Protein AF-A0A7Z9M2D1-F1 (afdb_monomer)

pLDDT: mean 81.28, std 22.95, range [27.42, 98.69]

Foldseek 3Di:
DPAPEDAPDDPQPPPDDDDDDDDDDDDPPPPDPVVVVQVPDCVNFDDQKDDPFPFKIWQGTNRDTKIWGHQVFFIAIEFQAADPSNVSSCVNCVVVVHHLLRHQEYEQQAQACGRCHCVLVSCVVNVHFYEFAPQSVVVNVVHHDDDPSDRDDGHHDDAQDWDDGRNKIKGWHQDAACGLGGIKIWMWGHHPPDIHIYIGGSDDDHPDPDCVSVVSNVD

Radius of gyration: 18.06 Å; Cα contacts (8 Å, |Δi|>4): 413; chains: 1; bounding box: 44×42×58 Å

Sequence (219 aa):
MRLTIWAVFTLGVCACTAGDSDTGALPEASVTSTNRSARSDPALQRVEPFSIFDNVYYIGIGWVSAYLVDTGDGLIMIDALYDDFVDTAIEDIKGLGFDPEDPEYILVTHGHFDHVGGAGEFQQQFGAQVVMTEADWELTEASLGPSEQALVWDMVATDGDEIVVGNTTVHFYVTPGHTPGVLSLELAVRDGEAEHRAFTFGGVGLNLEGVERTEVYLR

Solvent-accessible surface area (backbone atoms only — not comparable to full-atom values): 12438 Å² total; per-residue (Å²): 135,86,86,61,75,52,77,69,71,79,75,62,81,74,89,73,84,86,78,83,94,72,99,65,86,81,74,82,82,73,86,56,78,71,62,60,54,50,76,72,29,66,83,74,22,66,51,85,61,46,72,81,33,82,35,34,31,42,42,31,41,62,84,46,82,22,34,41,34,60,23,91,56,50,27,38,28,35,30,34,32,28,77,81,46,30,58,51,32,47,51,34,36,44,73,74,71,47,61,71,62,41,35,54,34,35,42,33,25,33,43,46,49,62,32,43,47,21,44,14,43,43,32,72,76,42,64,23,44,49,36,31,22,60,57,16,54,66,42,27,75,77,59,54,69,98,54,96,51,60,66,73,94,71,45,70,52,52,68,75,38,71,51,76,44,65,81,32,50,37,39,34,39,67,52,40,53,57,42,81,23,11,31,23,40,34,34,65,39,34,59,87,95,44,80,43,48,40,48,49,77,32,53,85,63,80,92,67,85,78,65,71,62,60,54,59,67,75,108

Nearest PDB structures (foldseek):
  2gmn-assembly1_A  TM=8.635E-01  e=9.472E-17  Bradyrhizobium diazoefficiens USDA 110
  7luu-assembly1_A  TM=8.606E-01  e=4.675E-16  Sphingobium indicum B90A
  6dq2-assembly1_A  TM=9.081E-01  e=4.820E-15  Cronobacter sakazakii
  8vlc-assembly1_A  TM=9.142E-01  e=1.455E-14  Salmonella enterica subsp. enterica serovar Typhimurium
  5k0w-assembly1_A  TM=7.484E-01  e=2.690E-16  Elizabethkingia meningoseptica

Structure (mmCIF, N/CA/C/O backbone):
data_AF-A0A7Z9M2D1-F1
#
_entry.id   AF-A0A7Z9M2D1-F1
#
loop_
_atom_site.group_PDB
_atom_site.id
_atom_site.type_symbol
_atom_site.label_atom_id
_atom_site.label_alt_id
_atom_site.label_comp_id
_atom_site.label_asym_id
_atom_site.label_entity_id
_atom_site.label_seq_id
_atom_site.pdbx_PDB_ins_code
_atom_site.Cartn_x
_atom_site.Cartn_y
_atom_site.Cartn_z
_atom_site.occupancy
_atom_site.B_iso_or_equiv
_atom_site.auth_seq_id
_atom_site.auth_comp_id
_atom_site.auth_asym_id
_atom_site.auth_atom_id
_atom_site.pdbx_PDB_model_num
ATOM 1 N N . MET A 1 1 ? -24.023 -15.020 6.469 1.00 38.91 1 MET A N 1
ATOM 2 C CA . MET A 1 1 ? -23.203 -13.944 5.878 1.00 38.91 1 MET A CA 1
ATOM 3 C C . MET A 1 1 ? -23.672 -13.696 4.459 1.00 38.91 1 MET A C 1
ATOM 5 O O . MET A 1 1 ? -23.638 -14.618 3.654 1.00 38.91 1 MET A O 1
ATOM 9 N N . ARG A 1 2 ? -24.199 -12.502 4.169 1.00 31.06 2 ARG A N 1
ATOM 10 C CA . ARG A 1 2 ? -24.390 -12.049 2.787 1.00 31.06 2 ARG A CA 1
ATOM 11 C C . ARG A 1 2 ? -23.062 -11.442 2.356 1.00 31.06 2 ARG A C 1
ATOM 13 O O . ARG A 1 2 ? -22.630 -10.466 2.951 1.00 31.06 2 ARG A O 1
ATOM 20 N N . LEU A 1 3 ? -22.409 -12.074 1.390 1.00 31.94 3 LEU A N 1
ATOM 21 C CA . LEU A 1 3 ? -21.210 -11.549 0.761 1.00 31.94 3 LEU A CA 1
ATOM 22 C C . LEU A 1 3 ? -21.636 -10.380 -0.139 1.00 31.94 3 LEU A C 1
ATOM 24 O O . LEU A 1 3 ? -22.115 -10.602 -1.248 1.00 31.94 3 LEU A O 1
ATOM 28 N N . THR A 1 4 ? -21.540 -9.152 0.361 1.00 37.56 4 THR A N 1
ATOM 29 C CA . THR A 1 4 ? -21.610 -7.959 -0.488 1.00 37.56 4 THR A CA 1
ATOM 30 C C . THR A 1 4 ? -20.174 -7.619 -0.862 1.00 37.56 4 THR A C 1
ATOM 32 O O . THR A 1 4 ? -19.454 -7.047 -0.052 1.00 37.56 4 THR A O 1
ATOM 35 N N . ILE A 1 5 ? -19.741 -8.051 -2.049 1.00 37.00 5 ILE A N 1
ATOM 36 C CA . ILE A 1 5 ? -18.458 -7.633 -2.623 1.00 37.00 5 ILE A CA 1
ATOM 37 C C . ILE A 1 5 ? -18.671 -6.221 -3.161 1.00 37.00 5 ILE A C 1
ATOM 39 O O . ILE A 1 5 ? -19.370 -6.040 -4.160 1.00 37.00 5 ILE A O 1
ATOM 43 N N . TRP A 1 6 ? -18.087 -5.227 -2.502 1.00 40.00 6 TRP A N 1
ATOM 44 C CA . TRP A 1 6 ? -17.893 -3.923 -3.117 1.00 40.00 6 TRP A CA 1
ATOM 45 C C . TRP A 1 6 ? -16.609 -4.009 -3.937 1.00 40.00 6 TRP A C 1
ATOM 47 O O . TRP A 1 6 ? -15.510 -3.926 -3.399 1.00 40.00 6 TRP A O 1
ATOM 57 N N . ALA A 1 7 ? -16.746 -4.226 -5.246 1.00 34.53 7 ALA A N 1
ATOM 58 C CA . ALA A 1 7 ? -15.662 -3.934 -6.171 1.00 34.53 7 ALA A CA 1
ATOM 59 C C . ALA A 1 7 ? -15.519 -2.407 -6.206 1.00 34.53 7 ALA A C 1
ATOM 61 O O . ALA A 1 7 ? -16.231 -1.728 -6.949 1.00 34.53 7 ALA A O 1
ATOM 62 N N . VAL A 1 8 ? -14.667 -1.853 -5.345 1.00 39.00 8 VAL A N 1
ATOM 63 C CA . VAL A 1 8 ? -14.253 -0.457 -5.473 1.00 39.00 8 VAL A CA 1
ATOM 64 C C . VAL A 1 8 ? -13.245 -0.441 -6.611 1.00 39.00 8 VAL A C 1
ATOM 66 O O . VAL A 1 8 ? -12.071 -0.752 -6.448 1.00 39.00 8 VAL A O 1
ATOM 69 N N . PHE A 1 9 ? -13.768 -0.201 -7.811 1.00 38.38 9 PHE A N 1
ATOM 70 C CA . PHE A 1 9 ? -12.964 -0.055 -9.009 1.00 38.38 9 PHE A CA 1
ATOM 71 C C . PHE A 1 9 ? -12.007 1.121 -8.838 1.00 38.38 9 PHE A C 1
ATOM 73 O O . PHE A 1 9 ? -12.425 2.238 -8.526 1.00 38.38 9 PHE A O 1
ATOM 80 N N . THR A 1 10 ? -10.739 0.870 -9.147 1.00 36.16 10 THR A N 1
ATOM 81 C CA . THR A 1 10 ? -9.825 1.878 -9.667 1.00 36.16 10 THR A CA 1
ATOM 82 C C . THR A 1 10 ? -10.527 2.600 -10.815 1.00 36.16 10 THR A C 1
ATOM 84 O O . THR A 1 10 ? -10.699 2.060 -11.908 1.00 36.16 10 THR A O 1
ATOM 87 N N . LEU A 1 11 ? -10.933 3.851 -10.595 1.00 30.91 11 LEU A N 1
ATOM 88 C CA . LEU A 1 11 ? -11.185 4.790 -11.687 1.00 30.91 11 LEU A CA 1
ATOM 89 C C . LEU A 1 11 ? -9.832 5.264 -12.232 1.00 30.91 11 LEU A C 1
ATOM 91 O O . LEU A 1 11 ? -9.516 6.446 -12.242 1.00 30.91 11 LEU A O 1
ATOM 95 N N . GLY A 1 12 ? -9.034 4.320 -12.730 1.00 33.28 12 GLY A N 1
ATOM 96 C CA . GLY A 1 12 ? -8.051 4.633 -13.747 1.00 33.28 12 GLY A CA 1
ATOM 97 C C . GLY A 1 12 ? -8.834 4.896 -15.023 1.00 33.28 12 GLY A C 1
ATOM 98 O O . GLY A 1 12 ? -9.308 3.961 -15.669 1.00 33.28 12 GLY A O 1
ATOM 99 N N . VAL A 1 13 ? -9.023 6.166 -15.385 1.00 31.16 13 VAL A N 1
ATOM 100 C CA . VAL A 1 13 ? -9.525 6.511 -16.716 1.00 31.16 13 VAL A CA 1
ATOM 101 C C . VAL A 1 13 ? -8.463 6.072 -17.723 1.00 31.16 13 VAL A C 1
ATOM 103 O O . VAL A 1 13 ? -7.564 6.826 -18.084 1.00 31.16 13 VAL A O 1
ATOM 106 N N . CYS A 1 14 ? -8.566 4.837 -18.204 1.00 34.44 14 CYS A N 1
ATOM 107 C CA . CYS A 1 14 ? -8.006 4.487 -19.493 1.00 34.44 14 CYS A CA 1
ATOM 108 C C . CYS A 1 14 ? -8.931 5.138 -20.524 1.00 34.44 14 CYS A C 1
ATOM 110 O O . CYS A 1 14 ? -10.050 4.677 -20.759 1.00 34.44 14 CYS A O 1
ATOM 112 N N . ALA A 1 15 ? -8.519 6.285 -21.062 1.00 27.53 15 ALA A N 1
ATOM 113 C CA . ALA A 1 15 ? -9.262 6.983 -22.099 1.00 27.53 15 ALA A CA 1
ATOM 114 C C . ALA A 1 15 ? -9.231 6.166 -23.402 1.00 27.53 15 ALA A C 1
ATOM 116 O O . ALA A 1 15 ? -8.440 6.431 -24.300 1.00 27.53 15 ALA A O 1
ATOM 117 N N . CYS A 1 16 ? -10.114 5.177 -23.511 1.00 28.14 16 CYS A N 1
ATOM 118 C CA . CYS A 1 16 ? -10.464 4.530 -24.767 1.00 28.14 16 CYS A CA 1
ATOM 119 C C . CYS A 1 16 ? -11.847 5.040 -25.171 1.00 28.14 16 CYS A C 1
ATOM 121 O O . CYS A 1 16 ? -12.875 4.520 -24.739 1.00 28.14 16 CYS A O 1
ATOM 123 N N . THR A 1 17 ? -11.893 6.096 -25.981 1.00 30.81 17 THR A N 1
ATOM 124 C CA . THR A 1 17 ? -13.140 6.520 -26.620 1.00 30.81 17 THR A CA 1
ATOM 125 C C . THR A 1 17 ? -13.529 5.485 -27.671 1.00 30.81 17 THR A C 1
ATOM 127 O O . THR A 1 17 ? -12.832 5.326 -28.671 1.00 30.81 17 THR A O 1
ATOM 130 N N . ALA A 1 18 ? -14.640 4.784 -27.452 1.00 35.22 18 ALA A N 1
ATOM 131 C CA . ALA A 1 18 ? -15.278 3.956 -28.465 1.00 35.22 18 ALA A CA 1
ATOM 132 C C . ALA A 1 18 ? -16.010 4.848 -29.484 1.00 35.22 18 ALA A C 1
ATOM 134 O O . ALA A 1 18 ? -16.857 5.659 -29.105 1.00 35.22 18 ALA A O 1
ATOM 135 N N . GLY A 1 19 ? -15.691 4.687 -30.769 1.00 27.94 19 GLY A N 1
ATOM 136 C CA . GLY A 1 19 ? -16.337 5.395 -31.870 1.00 27.94 19 GLY A CA 1
ATOM 137 C C . GLY A 1 19 ? -16.056 4.739 -33.220 1.00 27.94 19 GLY A C 1
ATOM 138 O O . GLY A 1 19 ? -15.032 5.015 -33.827 1.00 27.94 19 GLY A O 1
ATOM 139 N N . ASP A 1 20 ? -17.010 3.903 -33.628 1.00 29.12 20 ASP A N 1
ATOM 140 C CA . ASP A 1 20 ? -17.335 3.374 -34.959 1.00 29.12 20 ASP A CA 1
ATOM 141 C C . ASP A 1 20 ? -16.316 2.602 -35.818 1.00 29.12 20 ASP A C 1
ATOM 143 O O . ASP A 1 20 ? -15.135 2.899 -35.957 1.00 29.12 20 ASP A O 1
ATOM 147 N N . SER A 1 21 ? -16.878 1.562 -36.434 1.00 40.06 21 SER A N 1
ATOM 148 C CA . SER A 1 21 ? -16.272 0.578 -37.318 1.00 40.06 21 SER A CA 1
ATOM 149 C C . SER A 1 21 ? -15.697 1.185 -38.599 1.00 40.06 21 SER A C 1
ATOM 151 O O . SER A 1 21 ? -16.461 1.638 -39.450 1.00 40.06 21 SER A O 1
ATOM 153 N N . ASP A 1 22 ? -14.387 1.056 -38.807 1.00 33.00 22 ASP A N 1
ATOM 154 C CA . ASP A 1 22 ? -13.833 0.982 -40.158 1.00 33.00 22 ASP A CA 1
ATOM 155 C C . ASP A 1 22 ? -12.555 0.131 -40.184 1.00 33.00 22 ASP A C 1
ATOM 157 O O . ASP A 1 22 ? -11.672 0.239 -39.332 1.00 33.00 22 ASP A O 1
ATOM 161 N N . THR A 1 23 ? -12.488 -0.780 -41.147 1.00 43.59 23 THR A N 1
ATOM 162 C CA . THR A 1 23 ? -11.388 -1.727 -41.337 1.00 43.59 23 THR A CA 1
ATOM 163 C C . THR A 1 23 ? -10.194 -1.012 -41.963 1.00 43.59 23 THR A C 1
ATOM 165 O O . THR A 1 23 ? -10.053 -0.974 -43.184 1.00 43.59 23 THR A O 1
ATOM 168 N N . GLY A 1 24 ? -9.315 -0.459 -41.132 1.00 30.88 24 GLY A N 1
ATOM 169 C CA . GLY A 1 24 ? -8.037 0.117 -41.542 1.00 30.88 24 GLY A CA 1
ATOM 170 C C . GLY A 1 24 ? -6.984 -0.144 -40.473 1.00 30.88 24 GLY A C 1
ATOM 171 O O . GLY A 1 24 ? -7.269 0.002 -39.290 1.00 30.88 24 GLY A O 1
ATOM 172 N N . ALA A 1 25 ? -5.795 -0.589 -40.886 1.00 33.94 25 ALA A N 1
ATOM 173 C CA . ALA A 1 25 ? -4.670 -0.901 -40.006 1.00 33.94 25 ALA A CA 1
ATOM 174 C C . ALA A 1 25 ? -4.475 0.161 -38.907 1.00 33.94 25 ALA A C 1
ATOM 176 O O . ALA A 1 25 ? -4.418 1.357 -39.200 1.00 33.94 25 ALA A O 1
ATOM 177 N N . LEU A 1 26 ? -4.385 -0.298 -37.654 1.00 27.42 26 LEU A N 1
ATOM 178 C CA . LEU A 1 26 ? -4.192 0.554 -36.482 1.00 27.42 26 LEU A CA 1
ATOM 179 C C . LEU A 1 26 ? -2.874 1.337 -36.633 1.00 27.42 26 LEU A C 1
ATOM 181 O O . LEU A 1 26 ? -1.840 0.712 -36.881 1.00 27.42 26 LEU A O 1
ATOM 185 N N . PRO A 1 27 ? -2.869 2.675 -36.498 1.00 31.91 27 PRO A N 1
ATOM 186 C CA . PRO A 1 27 ? -1.622 3.414 -36.420 1.00 31.91 27 PRO A CA 1
ATOM 187 C C . PRO A 1 27 ? -0.975 3.120 -35.065 1.00 31.91 27 PRO A C 1
ATOM 189 O O . PRO A 1 27 ? -1.651 3.113 -34.036 1.00 31.91 27 PRO A O 1
ATOM 192 N N . GLU A 1 28 ? 0.334 2.875 -35.067 1.00 35.44 28 GLU A N 1
ATOM 193 C CA . GLU A 1 28 ? 1.110 2.731 -33.839 1.00 35.44 28 GLU A CA 1
ATOM 194 C C . GLU A 1 28 ? 0.914 3.971 -32.961 1.00 35.44 28 GLU A C 1
ATOM 196 O O . GLU A 1 28 ? 1.193 5.105 -33.370 1.00 35.44 28 GLU A O 1
ATOM 201 N N . ALA A 1 29 ? 0.380 3.764 -31.757 1.00 39.62 29 ALA A N 1
ATOM 202 C CA . ALA A 1 29 ? 0.182 4.827 -30.791 1.00 39.62 29 ALA A CA 1
ATOM 203 C C . ALA A 1 29 ? 1.552 5.300 -30.289 1.00 39.62 29 ALA A C 1
ATOM 205 O O . ALA A 1 29 ? 2.119 4.757 -29.344 1.00 39.62 29 ALA A O 1
ATOM 206 N N . SER A 1 30 ? 2.100 6.325 -30.941 1.00 33.84 30 SER A N 1
ATOM 207 C CA . SER A 1 30 ? 3.2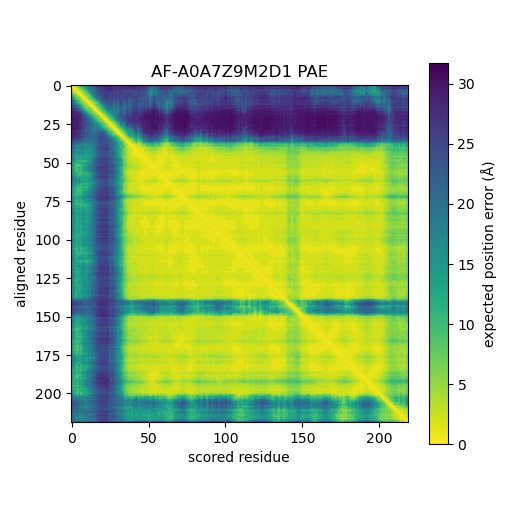67 7.036 -30.428 1.00 33.84 30 SER A CA 1
ATOM 208 C C . SER A 1 30 ? 2.912 7.694 -29.094 1.00 33.84 30 SER A C 1
ATOM 210 O O . SER A 1 30 ? 2.043 8.563 -29.010 1.00 33.84 30 SER A O 1
ATOM 212 N N . VAL A 1 31 ? 3.583 7.260 -28.030 1.00 37.16 31 VAL A N 1
ATOM 213 C CA . VAL A 1 31 ? 3.542 7.900 -26.714 1.00 37.16 31 VAL A CA 1
ATOM 214 C C . VAL A 1 31 ? 4.161 9.294 -26.860 1.00 37.16 31 VAL A C 1
ATOM 216 O O . VAL A 1 31 ? 5.381 9.447 -26.897 1.00 37.16 31 VAL A O 1
ATOM 219 N N . THR A 1 32 ? 3.335 10.328 -27.006 1.00 34.59 32 THR A N 1
ATOM 220 C CA . THR A 1 32 ? 3.797 11.719 -27.091 1.00 34.59 32 THR A CA 1
ATOM 221 C C . THR A 1 32 ? 4.177 12.258 -25.706 1.00 34.59 32 THR A C 1
ATOM 223 O O . THR A 1 32 ? 3.603 11.888 -24.679 1.00 34.59 32 THR A O 1
ATOM 226 N N . SER A 1 33 ? 5.158 13.168 -25.664 1.00 40.22 33 SER A N 1
ATOM 227 C CA . SER A 1 33 ? 5.748 13.756 -24.446 1.00 40.22 33 SER A CA 1
ATOM 228 C C . SER A 1 33 ? 4.758 14.476 -23.517 1.00 40.22 33 SER A C 1
ATOM 230 O O . SER A 1 33 ? 5.097 14.775 -22.376 1.00 40.22 33 SER A O 1
ATOM 232 N N . THR A 1 34 ? 3.539 14.745 -23.982 1.00 43.03 34 THR A N 1
ATOM 233 C CA . THR A 1 34 ? 2.473 15.440 -23.249 1.00 43.03 34 THR A CA 1
ATOM 234 C C . THR A 1 34 ? 1.786 14.579 -22.186 1.00 43.03 34 THR A C 1
ATOM 236 O O . THR A 1 34 ? 1.221 15.125 -21.247 1.00 43.03 34 THR A O 1
ATOM 239 N N . ASN A 1 35 ? 1.823 13.244 -22.297 1.00 51.66 35 ASN A N 1
ATOM 240 C CA . ASN A 1 35 ? 1.168 12.362 -21.317 1.00 51.66 35 ASN A CA 1
ATOM 241 C C . ASN A 1 35 ? 2.042 12.131 -20.067 1.00 51.66 35 ASN A C 1
ATOM 243 O O . ASN A 1 35 ? 1.543 12.039 -18.950 1.00 51.66 35 ASN A O 1
ATOM 247 N N . ARG A 1 36 ? 3.372 12.107 -20.242 1.00 52.16 36 ARG A N 1
ATOM 248 C CA . ARG A 1 36 ? 4.326 11.991 -19.127 1.00 52.16 36 ARG A CA 1
ATOM 249 C C . ARG A 1 36 ? 4.335 13.254 -18.259 1.00 52.16 36 ARG A C 1
ATOM 251 O O . ARG A 1 36 ? 4.399 13.137 -17.044 1.00 52.16 36 ARG A O 1
ATOM 258 N N . SER A 1 37 ? 4.197 14.441 -18.861 1.00 61.56 37 SER A N 1
ATOM 259 C CA . SER A 1 37 ? 4.173 15.699 -18.101 1.00 61.56 37 SER A CA 1
ATOM 260 C C . SER A 1 37 ? 2.960 15.824 -17.181 1.00 61.56 37 SER A C 1
ATOM 262 O O . SER A 1 37 ? 3.087 16.418 -16.126 1.00 61.56 37 SER A O 1
ATOM 264 N N . ALA A 1 38 ? 1.803 15.258 -17.546 1.00 70.81 38 ALA A N 1
ATOM 265 C CA . ALA A 1 38 ? 0.615 15.308 -16.694 1.00 70.81 38 ALA A CA 1
ATOM 266 C C . ALA A 1 38 ? 0.705 14.358 -15.486 1.00 70.81 38 ALA A C 1
ATOM 268 O O . ALA A 1 38 ? 0.217 14.703 -14.416 1.00 70.81 38 ALA A O 1
ATOM 269 N N . ARG A 1 39 ? 1.328 13.178 -15.643 1.00 76.56 39 ARG A N 1
ATOM 270 C CA . ARG A 1 39 ? 1.510 12.191 -14.555 1.00 76.56 39 ARG A CA 1
ATOM 271 C C . ARG A 1 39 ? 2.554 12.607 -13.523 1.00 76.56 39 ARG A C 1
ATOM 273 O O . ARG A 1 39 ? 2.482 12.175 -12.385 1.00 76.56 39 ARG A O 1
ATOM 280 N N . SER A 1 40 ? 3.515 13.432 -13.923 1.00 79.00 40 SER A N 1
ATOM 281 C CA . SER A 1 40 ? 4.569 13.938 -13.037 1.00 79.00 40 SER A CA 1
ATOM 282 C C . SER A 1 40 ? 4.296 15.353 -12.518 1.00 79.00 40 SER A C 1
ATOM 284 O O . SER A 1 40 ? 5.181 15.928 -11.902 1.00 79.00 40 SER A O 1
ATOM 286 N N . ASP A 1 41 ? 3.128 15.943 -12.794 1.00 86.69 41 ASP A N 1
ATOM 287 C CA . ASP A 1 41 ? 2.751 17.272 -12.292 1.00 86.69 41 ASP A CA 1
ATOM 288 C C . ASP A 1 41 ? 1.933 17.122 -10.997 1.00 86.69 41 ASP A C 1
ATOM 290 O O . ASP A 1 41 ? 0.781 16.674 -11.065 1.00 86.69 41 ASP A O 1
ATOM 294 N N . PRO A 1 42 ? 2.477 17.510 -9.826 1.00 86.56 42 PRO A N 1
ATOM 295 C CA . PRO A 1 42 ? 1.782 17.326 -8.560 1.00 86.56 42 PRO A CA 1
ATOM 296 C C . PRO A 1 42 ? 0.440 18.045 -8.474 1.00 86.56 42 PRO A C 1
ATOM 298 O O . PRO A 1 42 ? -0.512 17.514 -7.908 1.00 86.56 42 PRO A O 1
ATOM 301 N N . ALA A 1 43 ? 0.316 19.221 -9.094 1.00 88.31 43 ALA A N 1
ATOM 302 C CA . ALA A 1 43 ? -0.927 19.981 -9.064 1.00 88.31 43 ALA A CA 1
ATOM 303 C C . ALA A 1 43 ? -2.031 19.305 -9.888 1.00 88.31 43 ALA A C 1
ATOM 305 O O . ALA A 1 43 ? -3.203 19.384 -9.524 1.00 88.31 43 ALA A O 1
ATOM 306 N N . LEU A 1 44 ? -1.672 18.634 -10.988 1.00 90.38 44 LEU A N 1
ATOM 307 C CA . LEU A 1 44 ? -2.627 17.871 -11.800 1.00 90.38 44 LEU A CA 1
ATOM 308 C C . LEU A 1 44 ? -2.979 16.514 -11.188 1.00 90.38 44 LEU A C 1
ATOM 310 O O . LEU A 1 44 ? -4.044 15.975 -11.486 1.00 90.38 44 LEU A O 1
ATOM 314 N N . GLN A 1 45 ? -2.085 15.960 -10.373 1.00 93.38 45 GLN A N 1
ATOM 315 C CA . GLN A 1 45 ? -2.259 14.662 -9.733 1.00 93.38 45 GLN A CA 1
ATOM 316 C C . GLN A 1 45 ? -2.878 14.745 -8.331 1.00 93.38 45 GLN A C 1
ATOM 318 O O . GLN A 1 45 ? -3.342 13.723 -7.834 1.00 93.38 45 GLN A O 1
ATOM 323 N N . ARG A 1 46 ? -2.934 15.923 -7.699 1.00 94.19 46 ARG A N 1
ATOM 324 C CA . ARG A 1 46 ? -3.497 16.090 -6.353 1.00 94.19 46 ARG A CA 1
ATOM 325 C C . ARG A 1 46 ? -4.953 15.622 -6.281 1.00 94.19 46 ARG A C 1
ATOM 327 O O . ARG A 1 46 ? -5.818 16.090 -7.022 1.00 94.19 46 ARG A O 1
ATOM 334 N N . VAL A 1 47 ? -5.220 14.754 -5.313 1.00 95.56 47 VAL A N 1
ATOM 335 C CA . VAL A 1 47 ? -6.554 14.367 -4.851 1.00 95.56 47 VAL A CA 1
ATOM 336 C C . VAL A 1 47 ? -6.567 14.624 -3.348 1.00 95.56 47 VAL A C 1
ATOM 338 O O . VAL A 1 47 ? -5.632 14.229 -2.667 1.00 95.56 47 VAL A O 1
ATOM 341 N N . GLU A 1 48 ? -7.577 15.327 -2.829 1.00 96.38 48 GLU A N 1
ATOM 342 C CA . GLU A 1 48 ? -7.692 15.500 -1.374 1.00 96.38 48 GLU A CA 1
ATOM 343 C C . GLU A 1 48 ? -8.047 14.162 -0.716 1.00 96.38 48 GLU A C 1
ATOM 345 O O . GLU A 1 48 ? -8.908 13.457 -1.254 1.00 96.38 48 GLU A O 1
ATOM 350 N N . PRO A 1 49 ? -7.441 13.811 0.432 1.00 97.75 49 PRO A N 1
ATOM 351 C CA . PRO A 1 49 ? -7.673 12.523 1.060 1.00 97.75 49 PRO A CA 1
ATOM 352 C C . PRO A 1 49 ? -9.110 12.415 1.569 1.00 97.75 49 PRO A C 1
ATOM 354 O O . PRO A 1 49 ? -9.718 13.388 2.026 1.00 97.75 49 PRO A O 1
ATOM 357 N N . PHE A 1 50 ? -9.675 11.212 1.492 1.00 97.00 50 PHE A N 1
ATOM 358 C CA . PHE A 1 50 ? -11.052 10.959 1.911 1.00 97.00 50 PHE A CA 1
ATOM 359 C C . PHE A 1 50 ? -11.245 9.534 2.422 1.00 97.00 50 PHE A C 1
ATOM 361 O O . PHE A 1 50 ? -10.573 8.598 1.991 1.00 97.00 50 PHE A O 1
ATOM 368 N N . SER A 1 51 ? -12.208 9.359 3.325 1.00 96.94 51 SER A N 1
ATOM 369 C CA . SER A 1 51 ? -12.632 8.043 3.802 1.00 96.94 51 SER A CA 1
ATOM 370 C C . SER A 1 51 ? -13.469 7.329 2.742 1.00 96.94 51 SER A C 1
ATOM 372 O O . SER A 1 51 ? -14.462 7.871 2.253 1.00 96.94 51 SER A O 1
ATOM 374 N N . ILE A 1 52 ? -13.078 6.103 2.402 1.00 95.81 52 ILE A N 1
ATOM 375 C CA . ILE A 1 52 ? -13.864 5.173 1.576 1.00 95.81 52 ILE A CA 1
ATOM 376 C C . ILE A 1 52 ? -14.783 4.348 2.483 1.00 95.81 52 ILE A C 1
ATOM 378 O O . ILE A 1 52 ? -15.956 4.149 2.176 1.00 95.81 52 ILE A O 1
ATOM 382 N N . PHE A 1 53 ? -14.223 3.906 3.606 1.00 97.31 53 PHE A N 1
ATOM 383 C CA . PHE A 1 53 ? -14.881 3.228 4.716 1.00 97.31 53 PHE A CA 1
ATOM 384 C C . PHE A 1 53 ? -14.425 3.894 6.017 1.00 97.31 53 PHE A C 1
ATOM 386 O O . PHE A 1 53 ? -13.461 4.662 6.009 1.00 97.31 53 PHE A O 1
ATOM 393 N N . ASP A 1 54 ? -15.056 3.563 7.141 1.00 96.94 54 ASP A N 1
ATOM 394 C CA . ASP A 1 54 ? -14.697 4.126 8.451 1.00 96.94 54 ASP A CA 1
ATOM 395 C C . ASP A 1 54 ? -13.240 3.844 8.841 1.00 96.94 54 ASP A C 1
ATOM 397 O O . ASP A 1 54 ? -12.684 4.546 9.676 1.00 96.94 54 ASP A O 1
ATOM 401 N N . ASN A 1 55 ? -12.630 2.813 8.250 1.00 97.62 55 ASN A N 1
ATOM 402 C CA . ASN A 1 55 ? -11.265 2.381 8.522 1.00 97.62 55 ASN A CA 1
ATOM 403 C C . ASN A 1 55 ? -10.353 2.346 7.286 1.00 97.62 55 ASN A C 1
ATOM 405 O O . ASN A 1 55 ? -9.255 1.808 7.378 1.00 97.62 55 ASN A O 1
ATOM 409 N N . VAL A 1 56 ? -10.793 2.858 6.130 1.00 98.31 56 VAL A N 1
ATOM 410 C CA . VAL A 1 56 ? -9.982 2.880 4.900 1.00 98.31 56 VAL A CA 1
ATOM 411 C C . VAL A 1 56 ? -10.054 4.253 4.259 1.00 98.31 56 VAL A C 1
ATOM 413 O O . VAL A 1 56 ? -11.139 4.744 3.938 1.00 98.31 56 VAL A O 1
ATOM 416 N N . TYR A 1 57 ? -8.890 4.835 4.008 1.00 98.56 57 TYR A N 1
ATOM 417 C CA . TYR A 1 57 ? -8.734 6.183 3.487 1.00 98.56 57 TYR A CA 1
ATOM 418 C C . TYR A 1 57 ? -7.953 6.154 2.180 1.00 98.56 57 TYR A C 1
ATOM 420 O O . TYR A 1 57 ? -6.982 5.414 2.038 1.00 98.56 57 TYR A O 1
ATOM 428 N N . TYR A 1 58 ? -8.380 6.970 1.224 1.00 98.44 58 TYR A N 1
ATOM 429 C CA . TYR A 1 58 ? -7.611 7.243 0.023 1.00 98.44 58 TYR A CA 1
ATOM 430 C C . TYR A 1 58 ? -6.547 8.295 0.331 1.00 98.44 58 TYR A C 1
ATOM 432 O O . TYR A 1 58 ? -6.892 9.386 0.784 1.00 98.44 58 TYR A O 1
ATOM 440 N N . ILE A 1 59 ? -5.287 7.966 0.054 1.00 98.38 59 ILE A N 1
ATOM 441 C CA . ILE A 1 59 ? -4.120 8.863 0.165 1.00 98.38 59 ILE A CA 1
ATOM 442 C C . ILE A 1 59 ? -3.288 8.855 -1.129 1.00 98.38 59 ILE A C 1
ATOM 444 O O . ILE A 1 59 ? -2.104 9.177 -1.142 1.00 98.38 59 ILE A O 1
ATOM 448 N N . GLY A 1 60 ? -3.897 8.382 -2.219 1.00 96.81 60 GLY A N 1
ATOM 449 C CA . GLY A 1 60 ? -3.276 8.314 -3.531 1.00 96.81 60 GLY A CA 1
ATOM 450 C C . GLY A 1 60 ? -3.414 9.609 -4.321 1.00 96.81 60 GLY A C 1
ATOM 451 O O . GLY A 1 60 ? -3.928 10.628 -3.865 1.00 96.81 60 GLY A O 1
ATOM 452 N N . ILE A 1 61 ? -3.025 9.523 -5.584 1.00 96.06 61 ILE A N 1
ATOM 453 C CA . ILE A 1 61 ? -3.058 10.621 -6.547 1.00 96.06 61 ILE A CA 1
ATOM 454 C C . ILE A 1 61 ? -3.968 10.279 -7.729 1.00 96.06 61 ILE A C 1
ATOM 456 O O . ILE A 1 61 ? -4.571 9.211 -7.783 1.00 96.06 61 ILE A O 1
ATOM 460 N N . GLY A 1 62 ? -4.108 11.186 -8.691 1.00 92.38 62 GLY A N 1
ATOM 461 C CA . GLY A 1 62 ? -5.052 11.041 -9.799 1.00 92.38 62 GLY A CA 1
ATOM 462 C C . GLY A 1 62 ? -4.835 9.793 -10.662 1.00 92.38 62 GLY A C 1
ATOM 463 O O . GLY A 1 62 ? -5.801 9.269 -11.215 1.00 92.38 62 GLY A O 1
ATOM 464 N N . TRP A 1 63 ? -3.594 9.311 -10.789 1.00 88.81 63 TRP A N 1
ATOM 465 C CA . TRP A 1 63 ? -3.269 8.155 -11.632 1.00 88.81 63 TRP A CA 1
ATOM 466 C C . TRP A 1 63 ? -2.809 6.900 -10.879 1.00 88.81 63 TRP A C 1
ATOM 468 O O . TRP A 1 63 ? -2.910 5.817 -11.452 1.00 88.81 63 TRP A O 1
ATOM 478 N N . VAL A 1 64 ? -2.363 7.031 -9.625 1.00 92.75 64 VAL A N 1
ATOM 479 C CA . VAL A 1 64 ? -1.930 5.916 -8.764 1.00 92.75 64 VAL A CA 1
ATOM 480 C C . VAL A 1 64 ? -2.740 5.955 -7.488 1.00 92.75 64 VAL A C 1
ATOM 482 O O . VAL A 1 64 ? -2.785 6.974 -6.798 1.00 92.75 64 VAL A O 1
ATOM 485 N N . SER A 1 65 ? -3.373 4.837 -7.168 1.00 95.31 65 SER A N 1
ATOM 486 C CA . SER A 1 65 ? -4.084 4.681 -5.909 1.00 95.31 65 SER A CA 1
ATOM 487 C C . SER A 1 65 ? -3.131 4.215 -4.818 1.00 95.31 65 SER A C 1
ATOM 489 O O . SER A 1 65 ? -2.356 3.294 -5.034 1.00 95.31 65 SER A O 1
ATOM 491 N N . ALA A 1 66 ? -3.236 4.842 -3.652 1.00 97.81 66 ALA A N 1
ATOM 492 C CA . ALA A 1 66 ? -2.624 4.399 -2.412 1.00 97.81 66 ALA A CA 1
ATOM 493 C C . ALA A 1 66 ? -3.662 4.547 -1.297 1.00 97.81 66 ALA A C 1
ATOM 495 O O . ALA A 1 66 ? -4.532 5.431 -1.355 1.00 97.81 66 ALA A O 1
ATOM 496 N N . TYR A 1 67 ? -3.597 3.669 -0.305 1.00 98.62 67 TYR A N 1
ATOM 497 C CA . TYR A 1 67 ? -4.598 3.605 0.754 1.00 98.62 67 TYR A CA 1
ATOM 498 C C . TYR A 1 67 ? -3.951 3.510 2.128 1.00 98.62 67 TYR A C 1
ATOM 500 O O . TYR A 1 67 ? -2.912 2.879 2.293 1.00 98.62 67 TYR A O 1
ATOM 508 N N . LEU A 1 68 ? -4.623 4.087 3.117 1.00 98.69 68 LE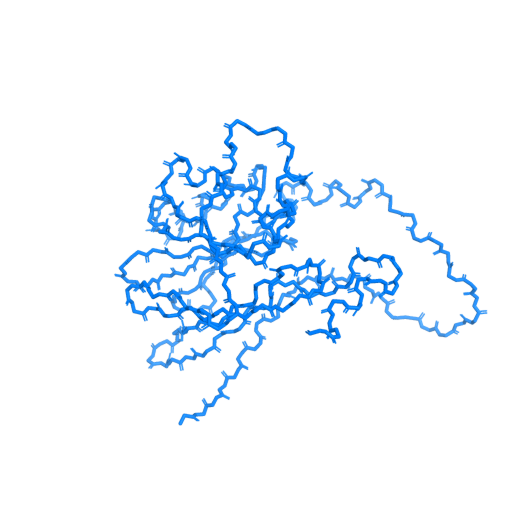U A N 1
ATOM 509 C CA . LEU A 1 68 ? -4.306 3.933 4.529 1.00 98.69 68 LEU A CA 1
ATOM 510 C C . LEU A 1 68 ? -5.433 3.154 5.203 1.00 98.69 68 LEU A C 1
ATOM 512 O O . LEU A 1 68 ? -6.609 3.460 4.994 1.00 98.69 68 LEU A O 1
ATOM 516 N N . VAL A 1 69 ? -5.084 2.161 6.011 1.00 98.56 69 VAL A N 1
ATOM 517 C CA . VAL A 1 69 ? -6.032 1.310 6.729 1.00 98.56 69 VAL A CA 1
ATOM 518 C C . VAL A 1 69 ? -5.804 1.465 8.227 1.00 98.56 69 VAL A C 1
ATOM 520 O O . VAL A 1 69 ? -4.736 1.125 8.732 1.00 98.56 69 VAL A O 1
ATOM 523 N N . ASP A 1 70 ? -6.826 1.948 8.930 1.00 98.25 70 ASP A N 1
ATOM 524 C CA . ASP A 1 70 ? -6.835 2.044 10.390 1.00 98.25 70 ASP A CA 1
ATOM 525 C C . ASP A 1 70 ? -7.271 0.711 11.007 1.00 98.25 70 ASP A C 1
ATOM 527 O O . ASP A 1 70 ? -8.378 0.205 10.781 1.00 98.25 70 ASP A O 1
ATO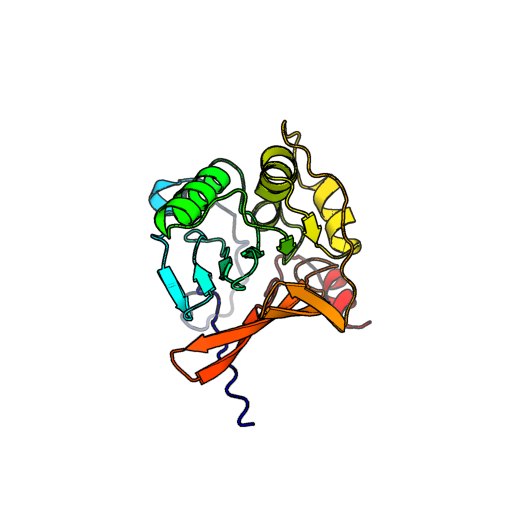M 531 N N . THR A 1 71 ? -6.389 0.125 11.805 1.00 97.06 71 THR A N 1
ATOM 532 C CA . THR A 1 71 ? -6.613 -1.178 12.436 1.00 97.06 71 THR A CA 1
ATOM 533 C C . THR A 1 71 ? -6.966 -1.070 13.922 1.00 97.0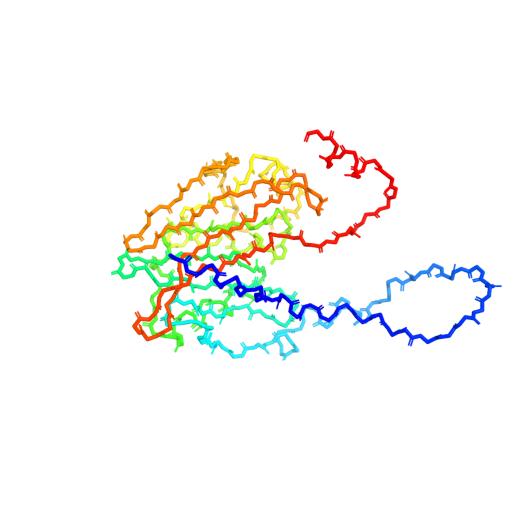6 71 THR A C 1
ATOM 535 O O . THR A 1 71 ? -7.230 -2.078 14.584 1.00 97.06 71 THR A O 1
ATOM 538 N N . GLY A 1 72 ? -7.005 0.153 14.460 1.00 95.56 72 GLY A N 1
ATOM 539 C CA . GLY A 1 72 ? -7.184 0.451 15.879 1.00 95.56 72 GLY A CA 1
ATOM 540 C C . GLY A 1 72 ? -5.972 0.140 16.768 1.00 95.56 72 GLY A C 1
ATOM 541 O O . GLY A 1 72 ? -6.009 0.498 17.944 1.00 95.56 72 GLY A O 1
ATOM 542 N N . ASP A 1 73 ? -4.935 -0.513 16.238 1.00 94.62 73 ASP A N 1
ATOM 543 C CA . ASP A 1 73 ? -3.679 -0.850 16.925 1.00 94.62 73 ASP A CA 1
ATOM 544 C C . ASP A 1 73 ? -2.520 -0.791 15.916 1.00 94.62 73 ASP A C 1
ATOM 546 O O . ASP A 1 73 ? -1.874 -1.797 15.658 1.00 94.62 73 ASP A O 1
ATOM 550 N N . GLY A 1 74 ? -2.363 0.366 15.261 1.00 94.69 74 GLY A N 1
ATOM 551 C CA . GLY A 1 74 ? -1.413 0.585 14.163 1.00 94.69 74 GLY A CA 1
ATOM 552 C C . GLY A 1 74 ? -2.091 0.793 12.806 1.00 94.69 74 GLY A C 1
ATOM 553 O O . GLY A 1 74 ? -3.313 0.632 12.662 1.00 94.69 74 GLY A O 1
ATOM 554 N N . LEU A 1 75 ? -1.302 1.165 11.798 1.00 98.38 75 LEU A N 1
ATOM 555 C CA . LEU A 1 75 ? -1.779 1.405 10.435 1.00 98.38 75 LEU A CA 1
ATOM 556 C C . LEU A 1 75 ? -1.173 0.410 9.445 1.00 98.38 75 LEU A C 1
ATOM 558 O O . LEU A 1 75 ? -0.063 -0.090 9.617 1.00 98.38 75 LEU A O 1
ATOM 562 N N . ILE A 1 76 ? -1.903 0.165 8.361 1.00 98.62 76 ILE A N 1
ATOM 563 C CA . ILE A 1 76 ? -1.383 -0.513 7.172 1.00 98.62 76 ILE A CA 1
ATOM 564 C C . ILE A 1 76 ? -1.493 0.456 5.998 1.00 98.62 76 ILE A C 1
ATOM 566 O O . ILE A 1 76 ? -2.550 1.048 5.775 1.00 98.62 76 ILE A O 1
ATOM 570 N N . MET A 1 77 ? -0.423 0.592 5.226 1.00 98.62 77 MET A N 1
ATOM 571 C CA . MET A 1 77 ? -0.425 1.313 3.957 1.00 98.62 77 MET A CA 1
ATOM 572 C C . MET A 1 77 ? -0.499 0.310 2.800 1.00 98.62 77 MET A C 1
ATOM 574 O O . MET A 1 77 ? 0.141 -0.739 2.838 1.00 98.62 77 MET A O 1
ATOM 578 N N . ILE A 1 78 ? -1.284 0.618 1.770 1.00 98.69 78 ILE A N 1
ATOM 579 C CA . ILE A 1 78 ? -1.330 -0.136 0.512 1.00 98.69 78 ILE A CA 1
ATOM 580 C C . ILE A 1 78 ? -0.761 0.772 -0.576 1.00 98.69 78 ILE A C 1
ATOM 582 O O . ILE A 1 78 ? -1.388 1.784 -0.894 1.00 98.69 78 ILE A O 1
ATOM 586 N N . ASP A 1 79 ? 0.387 0.371 -1.128 1.00 98.00 79 ASP A N 1
ATOM 587 C CA . ASP A 1 79 ? 1.274 1.147 -2.011 1.00 98.00 79 ASP A CA 1
ATOM 588 C C . ASP A 1 79 ? 1.820 2.448 -1.396 1.00 98.00 79 ASP A C 1
ATOM 590 O O . ASP A 1 79 ? 1.210 3.055 -0.524 1.00 98.00 79 ASP A O 1
ATOM 594 N N . ALA A 1 80 ? 2.995 2.885 -1.854 1.00 96.62 80 ALA A N 1
ATOM 595 C CA . ALA A 1 80 ? 3.775 3.972 -1.252 1.00 96.62 80 ALA A CA 1
ATOM 596 C C . ALA A 1 80 ? 4.072 5.145 -2.203 1.00 96.62 80 ALA A C 1
ATOM 598 O O . ALA A 1 80 ? 4.910 5.989 -1.892 1.00 96.62 80 ALA A O 1
ATOM 599 N N . LEU A 1 81 ? 3.393 5.213 -3.354 1.00 95.31 81 LEU A N 1
ATOM 600 C CA . LEU A 1 81 ? 3.628 6.228 -4.390 1.00 95.31 81 LEU A CA 1
ATOM 601 C C . LEU A 1 81 ? 5.122 6.308 -4.787 1.00 95.31 81 LEU A C 1
ATOM 603 O O . LEU A 1 81 ? 5.835 5.304 -4.734 1.00 95.31 81 LEU A O 1
ATOM 607 N N . TYR A 1 82 ? 5.588 7.471 -5.255 1.00 92.44 82 TYR A N 1
ATOM 608 C CA . TYR A 1 82 ? 6.935 7.676 -5.796 1.00 92.44 82 TYR A CA 1
ATOM 609 C C . TYR A 1 82 ? 7.325 9.163 -5.834 1.00 92.44 82 TYR A C 1
ATOM 611 O O . TYR A 1 82 ? 6.450 10.025 -5.893 1.00 92.44 82 TYR A O 1
ATOM 619 N N . ASP A 1 83 ? 8.628 9.462 -5.878 1.00 89.50 83 ASP A N 1
ATOM 620 C CA . ASP A 1 83 ? 9.186 10.824 -5.989 1.00 89.50 83 ASP A CA 1
ATOM 621 C C . ASP A 1 83 ? 8.506 11.834 -5.025 1.00 89.50 83 ASP A C 1
ATOM 623 O O . ASP A 1 83 ? 8.213 11.511 -3.876 1.00 89.50 83 ASP A O 1
ATOM 627 N N . ASP A 1 84 ? 8.192 13.047 -5.495 1.00 89.88 84 ASP A N 1
ATOM 628 C CA . ASP A 1 84 ? 7.520 14.102 -4.718 1.00 89.88 84 ASP A CA 1
ATOM 629 C C . ASP A 1 84 ? 6.112 13.696 -4.213 1.00 89.88 84 ASP A C 1
ATOM 631 O O . ASP A 1 84 ? 5.509 14.384 -3.386 1.00 89.88 84 ASP A O 1
ATOM 635 N N . PHE A 1 85 ? 5.543 12.588 -4.703 1.00 94.75 85 PHE A N 1
ATOM 636 C CA . PHE A 1 85 ? 4.249 12.095 -4.231 1.00 94.75 85 PHE A CA 1
ATOM 637 C C . PHE A 1 85 ? 4.339 11.344 -2.903 1.00 94.75 85 PHE A C 1
ATOM 639 O O . PHE A 1 85 ? 3.313 11.167 -2.249 1.00 94.75 85 PHE A O 1
ATOM 646 N N . VAL A 1 86 ? 5.536 10.959 -2.460 1.00 95.06 86 VAL A N 1
ATOM 647 C CA . VAL A 1 86 ? 5.730 10.393 -1.117 1.00 95.06 86 VAL A CA 1
ATOM 648 C C . VAL A 1 86 ? 5.387 11.437 -0.051 1.00 95.06 86 VAL A C 1
ATOM 650 O O . VAL A 1 86 ? 4.590 11.161 0.847 1.00 95.06 86 VAL A O 1
ATOM 653 N N . ASP A 1 87 ? 5.861 12.674 -0.227 1.00 95.12 87 ASP A N 1
ATOM 654 C CA . ASP A 1 87 ? 5.495 13.810 0.628 1.00 95.12 87 ASP A CA 1
ATOM 655 C C . ASP A 1 87 ? 3.980 14.061 0.624 1.00 95.12 87 ASP A C 1
ATOM 657 O O . ASP A 1 87 ? 3.395 14.351 1.666 1.00 95.12 87 ASP A O 1
ATOM 661 N N . THR A 1 88 ? 3.322 13.877 -0.527 1.00 95.88 88 THR A N 1
ATOM 662 C CA . THR A 1 88 ? 1.857 14.003 -0.640 1.00 95.88 88 THR A CA 1
ATOM 663 C C . THR A 1 88 ? 1.146 12.998 0.273 1.00 95.88 88 THR A C 1
ATOM 665 O O . THR A 1 88 ? 0.255 13.386 1.029 1.00 95.88 88 THR A O 1
ATOM 668 N N . ALA A 1 89 ? 1.564 11.728 0.262 1.00 97.56 89 ALA A N 1
ATOM 669 C CA . ALA A 1 89 ? 0.999 10.707 1.145 1.00 97.56 89 ALA A CA 1
ATOM 670 C C . ALA A 1 89 ? 1.263 11.019 2.629 1.00 97.56 89 ALA A C 1
ATOM 672 O O . ALA A 1 89 ? 0.358 10.896 3.453 1.00 97.56 89 ALA A O 1
ATOM 673 N N . ILE A 1 90 ? 2.472 11.469 2.978 1.00 97.81 90 ILE A N 1
ATOM 674 C CA . ILE A 1 90 ? 2.831 11.864 4.351 1.00 97.81 90 ILE A CA 1
ATOM 675 C C . ILE A 1 90 ? 1.959 13.033 4.836 1.00 97.81 90 ILE A C 1
ATOM 677 O O . ILE A 1 90 ? 1.485 13.031 5.977 1.00 97.81 90 ILE A O 1
ATOM 681 N N . GLU A 1 91 ? 1.748 14.044 3.993 1.00 97.81 91 GLU A N 1
ATOM 682 C CA . GLU A 1 91 ? 0.871 15.178 4.292 1.00 97.81 91 GLU A CA 1
ATOM 683 C C . GLU A 1 91 ? -0.585 14.740 4.466 1.00 97.81 91 GLU A C 1
ATOM 685 O O . GLU A 1 91 ? -1.252 15.206 5.392 1.00 97.81 91 GLU A O 1
ATOM 690 N N . ASP A 1 92 ? -1.061 13.809 3.642 1.00 98.25 92 ASP A N 1
ATOM 691 C CA . ASP A 1 92 ? -2.425 13.291 3.715 1.00 98.25 92 ASP A CA 1
ATOM 692 C C . ASP A 1 92 ? -2.665 12.447 4.968 1.00 98.25 92 ASP A C 1
ATOM 694 O O . ASP A 1 92 ? -3.686 12.633 5.635 1.00 98.25 92 ASP A O 1
ATOM 698 N N . ILE A 1 93 ? -1.709 11.597 5.357 1.00 98.50 93 ILE A N 1
ATOM 699 C CA . ILE A 1 93 ? -1.749 10.848 6.624 1.00 98.50 93 ILE A CA 1
ATOM 700 C C . ILE A 1 93 ? -1.900 11.825 7.802 1.00 98.50 93 ILE A C 1
ATOM 702 O O . ILE A 1 93 ? -2.817 11.683 8.617 1.00 98.50 93 ILE A O 1
ATOM 706 N N . LYS A 1 94 ? -1.077 12.884 7.8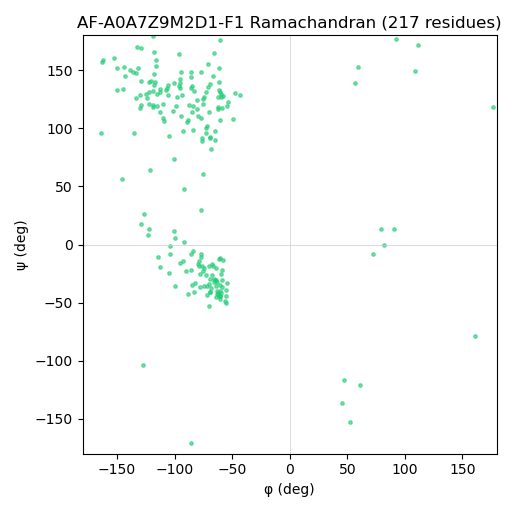45 1.00 98.19 94 LYS A N 1
ATOM 707 C CA . LYS A 1 94 ? -1.179 13.940 8.871 1.00 98.19 94 LYS A CA 1
ATOM 708 C C . LYS A 1 94 ? -2.510 14.685 8.804 1.00 98.19 94 LYS A C 1
ATOM 710 O O . LYS A 1 94 ? -3.102 14.987 9.839 1.00 98.19 94 LYS A O 1
ATOM 715 N N . GLY A 1 95 ? -2.985 15.002 7.600 1.00 97.75 95 GLY A N 1
ATOM 716 C CA . GLY A 1 95 ? -4.242 15.713 7.361 1.00 97.75 95 GLY A CA 1
ATOM 717 C C . GLY A 1 95 ? -5.472 14.936 7.834 1.00 97.75 95 GLY A C 1
ATOM 718 O O . GLY A 1 95 ? -6.433 15.540 8.314 1.00 97.75 95 GLY A O 1
ATOM 719 N N . LEU A 1 96 ? -5.414 13.605 7.770 1.00 97.75 96 LEU A N 1
ATOM 720 C CA . LEU A 1 96 ? -6.419 12.690 8.316 1.00 97.75 96 LEU A CA 1
ATOM 721 C C . LEU A 1 96 ? -6.331 12.535 9.846 1.00 97.75 96 LEU A C 1
ATOM 723 O O . LEU A 1 96 ? -7.244 11.977 10.452 1.00 97.75 96 LEU A O 1
ATOM 727 N N . GLY A 1 97 ? -5.286 13.078 10.480 1.00 97.69 97 GLY A N 1
ATOM 728 C CA . GLY A 1 97 ? -5.081 13.049 11.929 1.00 97.69 97 GLY A CA 1
ATOM 729 C C . GLY A 1 97 ? -4.281 11.849 12.439 1.00 97.69 97 GLY A C 1
ATOM 730 O O . GLY A 1 97 ? -4.272 11.622 13.648 1.00 97.69 97 GLY A O 1
ATOM 731 N N . PHE A 1 98 ? -3.624 11.110 11.545 1.00 98.25 98 PHE A N 1
ATOM 732 C CA . PHE A 1 98 ? -2.743 9.989 11.870 1.00 98.25 98 PHE A CA 1
ATOM 733 C C . PHE A 1 98 ? -1.269 10.422 11.914 1.00 98.25 98 PHE A C 1
ATOM 735 O O . PHE A 1 98 ? -0.911 11.489 11.403 1.00 98.25 98 PHE A O 1
ATOM 742 N N . ASP A 1 99 ? -0.409 9.593 12.508 1.00 97.75 99 ASP A N 1
ATOM 743 C CA . ASP A 1 99 ? 1.041 9.779 12.471 1.00 97.75 99 ASP A CA 1
ATOM 744 C C . ASP A 1 99 ? 1.650 8.980 11.297 1.00 97.75 99 ASP A C 1
ATOM 746 O O . ASP A 1 99 ? 1.369 7.789 11.165 1.00 97.75 99 ASP A O 1
ATOM 750 N N . PRO A 1 100 ? 2.477 9.580 10.418 1.00 96.75 100 PRO A N 1
ATOM 751 C CA . PRO A 1 100 ? 3.228 8.838 9.400 1.00 96.75 100 PRO A CA 1
ATOM 752 C C . PRO A 1 100 ? 4.214 7.804 9.949 1.00 96.75 100 PRO A C 1
ATOM 754 O O . PRO A 1 100 ? 4.709 7.001 9.164 1.00 96.75 100 PRO A O 1
ATOM 757 N N . GLU A 1 101 ? 4.504 7.827 11.252 1.00 96.88 101 GLU A N 1
ATOM 758 C CA . GLU A 1 101 ? 5.278 6.786 11.938 1.00 96.88 101 GLU A CA 1
ATOM 759 C C . GLU A 1 101 ? 4.447 5.534 12.286 1.00 96.88 101 GLU A C 1
ATOM 761 O O . GLU A 1 101 ? 5.020 4.479 12.549 1.00 96.88 101 GLU A O 1
ATOM 766 N N . ASP A 1 102 ? 3.112 5.619 12.261 1.00 97.12 102 ASP A N 1
ATOM 767 C CA . ASP A 1 102 ? 2.212 4.523 12.649 1.00 97.12 102 ASP A CA 1
ATOM 768 C C . ASP A 1 102 ? 1.996 3.403 11.597 1.00 97.12 102 ASP A C 1
ATOM 770 O O . ASP A 1 102 ? 1.502 2.337 11.986 1.00 97.12 102 ASP A O 1
ATOM 774 N N . PRO A 1 103 ? 2.279 3.562 10.281 1.00 97.75 103 PRO A N 1
ATOM 775 C CA . PRO A 1 103 ? 2.257 2.445 9.339 1.00 97.75 103 PRO A CA 1
ATOM 776 C C . PRO A 1 103 ? 3.265 1.357 9.715 1.00 97.75 103 PRO A C 1
ATOM 778 O O . PRO A 1 103 ? 4.468 1.494 9.512 1.00 97.75 103 PRO A O 1
ATOM 781 N N . GLU A 1 104 ? 2.756 0.232 10.210 1.00 97.81 104 GLU A N 1
ATOM 782 C CA . GLU A 1 104 ? 3.571 -0.937 10.550 1.00 97.81 104 GLU A CA 1
ATOM 783 C C . GLU A 1 104 ? 3.966 -1.724 9.302 1.00 97.81 104 GLU A C 1
ATOM 785 O O . GLU A 1 104 ? 5.080 -2.239 9.211 1.00 97.81 104 GLU A O 1
ATOM 790 N N . TYR A 1 105 ? 3.051 -1.798 8.331 1.00 98.56 105 TYR A N 1
ATOM 791 C CA . TYR A 1 105 ? 3.242 -2.526 7.083 1.00 98.56 105 TYR A CA 1
ATOM 792 C C . TYR A 1 105 ? 2.909 -1.665 5.872 1.00 98.56 105 TYR A C 1
ATOM 794 O O . TYR A 1 105 ? 1.891 -0.969 5.845 1.00 98.56 105 TYR A O 1
ATOM 802 N N . ILE A 1 106 ? 3.725 -1.810 4.832 1.00 98.56 106 ILE A N 1
ATOM 803 C CA . ILE A 1 106 ? 3.446 -1.353 3.474 1.00 98.56 106 ILE A CA 1
ATOM 804 C C . ILE A 1 106 ? 3.224 -2.584 2.614 1.00 98.56 106 ILE A C 1
ATOM 806 O O . ILE A 1 106 ? 4.157 -3.332 2.318 1.00 98.56 106 ILE A O 1
ATOM 810 N N . LEU A 1 107 ? 1.977 -2.789 2.210 1.00 98.62 107 LEU A N 1
ATOM 811 C CA . LEU A 1 107 ? 1.587 -3.848 1.296 1.00 98.62 107 LEU A CA 1
ATOM 812 C C . LEU A 1 107 ? 1.707 -3.314 -0.128 1.00 98.62 107 LEU A C 1
ATOM 814 O O . LEU A 1 107 ? 0.901 -2.486 -0.555 1.00 98.62 107 LEU A O 1
ATOM 818 N N . VAL A 1 108 ? 2.724 -3.772 -0.852 1.00 98.06 108 VAL A N 1
ATOM 819 C CA . VAL A 1 108 ? 2.952 -3.364 -2.239 1.00 98.06 108 VAL A CA 1
ATOM 820 C C . VAL A 1 108 ? 2.158 -4.283 -3.153 1.00 98.06 108 VAL A C 1
ATOM 822 O O . VAL A 1 108 ? 2.350 -5.501 -3.169 1.00 98.06 108 VAL A O 1
ATOM 825 N N . THR A 1 109 ? 1.257 -3.692 -3.927 1.00 97.38 109 THR A N 1
ATOM 826 C CA . THR A 1 109 ? 0.370 -4.428 -4.823 1.00 97.38 109 THR A CA 1
ATOM 827 C C . THR A 1 109 ? 1.107 -5.003 -6.023 1.00 97.38 109 THR A C 1
ATOM 829 O O . THR A 1 109 ? 0.783 -6.103 -6.471 1.00 97.38 109 THR A O 1
ATOM 832 N N . HIS A 1 110 ? 2.104 -4.288 -6.542 1.00 94.69 110 HIS A N 1
ATOM 833 C CA . HIS A 1 110 ? 3.037 -4.801 -7.534 1.00 94.69 110 HIS A CA 1
ATOM 834 C C . HIS A 1 110 ? 4.305 -3.947 -7.644 1.00 94.69 110 HIS A C 1
ATOM 836 O O . HIS A 1 110 ? 4.322 -2.755 -7.345 1.00 94.69 110 HIS A O 1
ATOM 842 N N . GLY A 1 111 ? 5.374 -4.561 -8.141 1.00 93.06 111 GLY A N 1
ATOM 843 C CA . GLY A 1 111 ? 6.729 -4.016 -8.158 1.00 93.06 111 GLY A CA 1
ATOM 844 C C . GLY A 1 111 ? 7.024 -2.949 -9.217 1.00 93.06 111 GLY A C 1
ATOM 845 O O . GLY A 1 111 ? 8.153 -2.880 -9.700 1.00 93.06 111 GLY A O 1
ATOM 846 N N . HIS A 1 112 ? 6.046 -2.144 -9.639 1.00 91.75 112 HIS A N 1
ATOM 847 C CA . HIS A 1 112 ? 6.328 -0.984 -10.490 1.00 91.75 112 HIS A CA 1
ATOM 848 C C . HIS A 1 112 ? 6.696 0.246 -9.653 1.00 91.75 112 HIS A C 1
ATOM 850 O O . HIS A 1 112 ? 6.220 0.428 -8.533 1.00 91.75 112 HIS A O 1
ATOM 856 N N . PHE A 1 113 ? 7.557 1.098 -10.221 1.00 90.06 113 PHE A N 1
ATOM 857 C CA . PHE A 1 113 ? 8.136 2.258 -9.535 1.00 90.06 113 PHE A CA 1
ATOM 858 C C . PHE A 1 113 ? 7.083 3.189 -8.928 1.00 90.06 113 PHE A C 1
ATOM 860 O O . PHE A 1 113 ? 7.336 3.791 -7.897 1.00 90.06 113 PHE A O 1
ATOM 867 N N . ASP A 1 114 ? 5.922 3.308 -9.565 1.00 91.00 114 ASP A N 1
ATOM 868 C CA . ASP A 1 114 ? 4.843 4.201 -9.174 1.00 91.00 114 ASP A CA 1
ATOM 869 C C . ASP A 1 114 ? 4.078 3.720 -7.937 1.00 91.00 114 ASP A C 1
ATOM 871 O O . ASP A 1 114 ? 3.467 4.533 -7.251 1.00 91.00 114 ASP A O 1
ATOM 875 N N . HIS A 1 115 ? 4.169 2.428 -7.617 1.00 95.12 115 HIS A N 1
ATOM 876 C CA . HIS A 1 115 ? 3.554 1.819 -6.439 1.00 95.12 115 HIS A CA 1
ATOM 877 C C . HIS A 1 115 ? 4.553 1.622 -5.295 1.00 95.12 115 HIS A C 1
ATOM 879 O O . HIS A 1 115 ? 4.203 1.786 -4.129 1.00 95.12 115 HIS A O 1
ATOM 885 N N . VAL A 1 116 ? 5.806 1.289 -5.614 1.00 94.81 116 VAL A N 1
ATOM 886 C CA . VAL A 1 116 ? 6.837 0.933 -4.622 1.00 94.81 116 VAL A CA 1
ATOM 887 C C . VAL A 1 116 ? 7.867 2.039 -4.364 1.00 94.81 116 VAL A C 1
ATOM 889 O O . VAL A 1 116 ? 8.685 1.921 -3.454 1.00 94.81 116 VAL A O 1
ATOM 892 N N . GLY A 1 117 ? 7.852 3.119 -5.147 1.00 93.00 117 GLY A N 1
ATOM 893 C CA . GLY A 1 117 ? 8.893 4.149 -5.152 1.00 93.00 117 GLY A CA 1
ATOM 894 C C . GLY A 1 117 ? 9.159 4.780 -3.786 1.00 93.00 117 GLY A C 1
ATOM 895 O O . GLY A 1 117 ? 10.319 4.979 -3.434 1.00 93.00 117 GLY A O 1
ATOM 896 N N . GLY A 1 118 ? 8.114 5.029 -2.995 1.00 94.56 118 GLY A N 1
ATOM 897 C CA . GLY A 1 118 ? 8.229 5.572 -1.638 1.00 94.56 118 GLY A CA 1
ATOM 898 C C . GLY A 1 118 ? 8.464 4.547 -0.533 1.00 94.56 118 GLY A C 1
ATOM 899 O O . GLY A 1 118 ? 8.733 4.931 0.603 1.00 94.56 118 GLY A O 1
ATOM 900 N N . ALA A 1 119 ? 8.392 3.243 -0.813 1.00 95.88 119 ALA A N 1
ATOM 901 C CA . ALA A 1 119 ? 8.435 2.226 0.240 1.00 95.88 119 ALA A CA 1
ATOM 902 C C . ALA A 1 119 ? 9.777 2.227 0.993 1.00 95.88 119 ALA A C 1
ATOM 904 O O . ALA A 1 119 ? 9.807 2.061 2.210 1.00 95.88 119 ALA A O 1
ATOM 905 N N . GLY A 1 120 ? 10.885 2.489 0.287 1.00 94.31 120 GLY A N 1
ATOM 906 C CA . GLY A 1 120 ? 12.210 2.604 0.902 1.00 94.31 120 GLY A CA 1
ATOM 907 C C . GLY A 1 120 ? 12.333 3.803 1.843 1.00 94.31 120 GLY A C 1
ATOM 908 O O . GLY A 1 120 ? 13.074 3.735 2.827 1.00 94.31 120 GLY A O 1
ATOM 909 N N . GLU A 1 121 ? 11.588 4.876 1.574 1.00 93.62 121 GLU A N 1
ATOM 910 C CA . GLU A 1 121 ? 11.538 6.060 2.423 1.00 93.62 121 GLU A CA 1
ATOM 911 C C . GLU A 1 121 ? 10.821 5.764 3.738 1.00 93.62 121 GLU A C 1
ATOM 913 O O . GLU A 1 121 ? 11.411 5.944 4.803 1.00 93.62 121 GLU A O 1
ATOM 918 N N . PHE A 1 122 ? 9.605 5.221 3.679 1.00 96.06 122 PHE A N 1
ATOM 919 C CA . PHE A 1 122 ? 8.864 4.825 4.878 1.00 96.06 122 PHE A CA 1
ATOM 920 C C . PHE A 1 122 ? 9.607 3.761 5.699 1.00 96.06 122 PHE A C 1
ATOM 922 O O . PHE A 1 122 ? 9.659 3.849 6.925 1.00 96.06 122 PHE A O 1
ATOM 929 N N . GLN A 1 123 ? 10.246 2.788 5.045 1.00 94.69 123 GLN A N 1
ATOM 930 C CA . GLN A 1 123 ? 11.035 1.765 5.730 1.00 94.69 123 GLN A CA 1
ATOM 931 C C . GLN A 1 123 ? 12.198 2.373 6.528 1.00 94.69 123 GLN A C 1
ATOM 933 O O . GLN A 1 123 ? 12.442 1.990 7.670 1.00 94.69 123 GLN A O 1
ATOM 938 N N . GLN A 1 124 ? 12.925 3.331 5.950 1.00 92.62 124 GLN A N 1
ATOM 939 C CA . GLN A 1 124 ? 14.115 3.905 6.587 1.00 92.62 124 GLN A CA 1
ATOM 940 C C . GLN A 1 124 ? 13.809 5.041 7.557 1.00 92.62 124 GLN A C 1
ATOM 942 O O . GLN A 1 124 ? 14.516 5.185 8.555 1.00 92.62 124 GLN A O 1
ATOM 947 N N . GLN A 1 125 ? 12.801 5.858 7.259 1.00 93.69 125 GLN A N 1
ATOM 948 C CA . GLN A 1 125 ? 12.429 6.989 8.104 1.00 93.69 125 GLN A CA 1
ATOM 949 C C . GLN A 1 125 ? 11.533 6.562 9.264 1.00 93.69 125 GLN A C 1
ATOM 951 O O . GLN A 1 125 ? 11.742 7.024 10.383 1.00 93.69 125 GLN A O 1
ATOM 956 N N . PHE A 1 126 ? 10.576 5.670 9.008 1.00 95.00 126 PHE A N 1
ATOM 957 C CA . PHE A 1 126 ? 9.508 5.338 9.952 1.00 95.00 126 PHE A CA 1
ATOM 958 C C . PHE A 1 126 ? 9.569 3.891 10.453 1.00 95.00 126 PHE A C 1
ATOM 960 O O . PHE A 1 126 ? 8.912 3.548 11.427 1.00 95.00 126 PHE A O 1
ATOM 967 N N . GLY A 1 127 ? 10.409 3.043 9.852 1.00 95.88 127 GLY A N 1
ATOM 968 C CA . GLY A 1 127 ? 10.590 1.659 10.296 1.00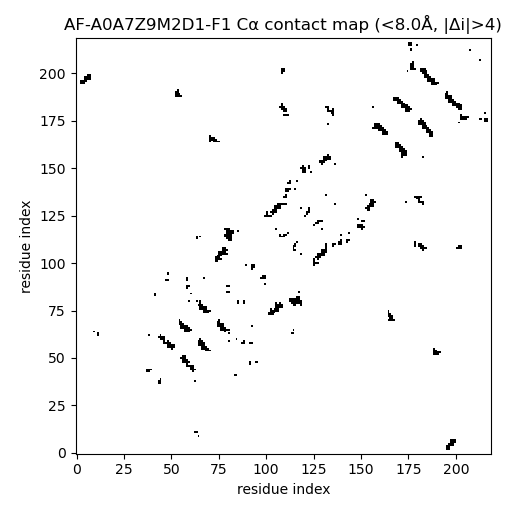 95.88 127 GLY A CA 1
ATOM 969 C C . GLY A 1 127 ? 9.486 0.704 9.842 1.00 95.88 127 GLY A C 1
ATOM 970 O O . GLY A 1 127 ? 9.423 -0.412 10.356 1.00 95.88 127 GLY A O 1
ATOM 971 N N . ALA A 1 128 ? 8.647 1.119 8.889 1.00 97.69 128 ALA A N 1
ATOM 972 C CA . ALA A 1 128 ? 7.596 0.280 8.326 1.00 97.69 128 ALA A CA 1
ATOM 973 C C . ALA A 1 128 ? 8.185 -0.959 7.633 1.00 97.69 128 ALA A C 1
ATOM 975 O O . ALA A 1 128 ? 9.191 -0.870 6.920 1.00 97.69 128 ALA A O 1
ATOM 976 N N . GLN A 1 129 ? 7.540 -2.111 7.800 1.00 98.12 129 GLN A N 1
ATOM 977 C CA . GLN A 1 129 ? 7.920 -3.339 7.109 1.00 98.12 129 GLN A CA 1
ATOM 978 C C . GLN A 1 129 ? 7.307 -3.376 5.712 1.00 98.12 129 GLN A C 1
ATOM 980 O O . GLN A 1 129 ? 6.111 -3.142 5.535 1.00 98.12 129 GLN A O 1
ATOM 985 N N . VAL A 1 130 ? 8.111 -3.698 4.702 1.00 98.25 130 VAL A N 1
ATOM 986 C CA . VAL A 1 130 ? 7.632 -3.757 3.315 1.00 98.25 130 VAL A CA 1
ATOM 987 C C . VAL A 1 130 ? 7.311 -5.200 2.959 1.00 98.25 130 VAL A C 1
ATOM 989 O O . VAL A 1 130 ? 8.140 -6.097 3.120 1.00 98.25 130 VAL A O 1
ATOM 992 N N . VAL A 1 131 ? 6.098 -5.419 2.460 1.00 98.50 131 VAL A N 1
ATOM 993 C CA . VAL A 1 131 ? 5.567 -6.732 2.101 1.00 98.50 131 VAL A CA 1
ATOM 994 C C . VAL A 1 131 ? 5.248 -6.740 0.613 1.00 98.50 131 VAL A C 1
ATOM 996 O O . VAL A 1 131 ? 4.423 -5.964 0.132 1.00 98.50 131 VAL A O 1
ATOM 999 N N . MET A 1 132 ? 5.897 -7.641 -0.115 1.00 97.00 132 MET A N 1
ATOM 1000 C CA . MET A 1 132 ? 5.716 -7.830 -1.554 1.00 97.00 132 MET A CA 1
ATOM 1001 C C . MET A 1 132 ? 6.036 -9.284 -1.909 1.00 97.00 132 MET A C 1
ATOM 1003 O O . MET A 1 132 ? 6.679 -9.992 -1.136 1.00 97.00 132 MET A O 1
ATOM 1007 N N . THR A 1 133 ? 5.581 -9.778 -3.056 1.00 97.25 133 THR A N 1
ATOM 1008 C CA . THR A 1 133 ? 5.949 -11.132 -3.496 1.00 97.25 133 THR A CA 1
ATOM 1009 C C . THR A 1 13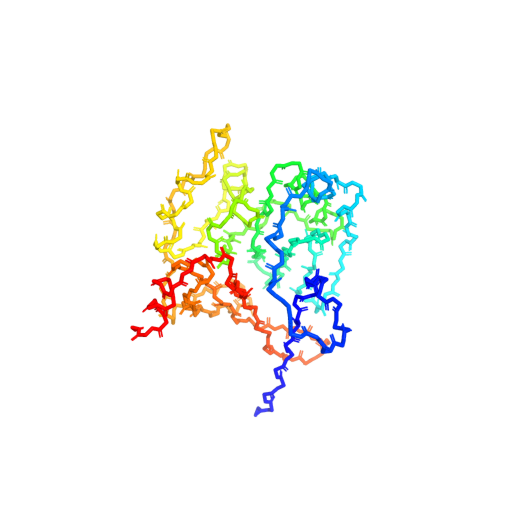3 ? 7.417 -11.195 -3.922 1.00 97.25 133 THR A C 1
ATOM 1011 O O . THR A 1 133 ? 7.994 -10.197 -4.350 1.00 97.25 133 THR A O 1
ATOM 1014 N N . GLU A 1 134 ? 8.027 -12.381 -3.853 1.00 95.62 134 GLU A N 1
ATOM 1015 C CA . GLU A 1 134 ? 9.426 -12.592 -4.267 1.00 95.62 134 GLU A CA 1
ATOM 1016 C C . GLU A 1 134 ? 9.665 -12.139 -5.714 1.00 95.62 134 GLU A C 1
ATOM 1018 O O . GLU A 1 134 ? 10.618 -11.419 -5.994 1.00 95.62 134 GLU A O 1
ATOM 1023 N N . ALA A 1 135 ? 8.754 -12.489 -6.625 1.00 93.00 135 ALA A N 1
ATOM 1024 C CA . ALA A 1 135 ? 8.894 -12.155 -8.037 1.00 93.00 135 ALA A CA 1
ATOM 1025 C C . ALA A 1 135 ? 8.867 -10.638 -8.307 1.00 93.00 135 ALA A C 1
ATOM 1027 O O . ALA A 1 135 ? 9.508 -10.171 -9.250 1.00 93.00 135 ALA A O 1
ATOM 1028 N N . ASP A 1 136 ? 8.154 -9.862 -7.485 1.00 94.06 136 ASP A N 1
ATOM 1029 C CA . ASP A 1 136 ? 8.121 -8.404 -7.614 1.00 94.06 136 ASP A CA 1
ATOM 1030 C C . ASP A 1 136 ? 9.222 -7.707 -6.795 1.00 94.06 136 ASP A C 1
ATOM 1032 O O . ASP A 1 136 ? 9.684 -6.633 -7.186 1.00 94.06 136 ASP A O 1
ATOM 1036 N N . TRP A 1 137 ? 9.753 -8.343 -5.748 1.00 94.62 137 TRP A N 1
ATOM 1037 C CA . TRP A 1 137 ? 11.031 -7.945 -5.153 1.00 94.62 137 TRP A CA 1
ATOM 1038 C C . TRP A 1 137 ? 12.187 -8.047 -6.162 1.00 94.62 137 TRP A C 1
ATOM 1040 O O . TRP A 1 137 ? 12.962 -7.105 -6.319 1.00 94.62 137 TRP A O 1
ATOM 1050 N N . GLU A 1 138 ? 12.257 -9.134 -6.935 1.00 91.25 138 GLU A N 1
ATOM 1051 C CA . GLU A 1 138 ? 13.246 -9.278 -8.015 1.00 91.25 138 GLU A CA 1
ATOM 1052 C C . GLU A 1 138 ? 13.043 -8.253 -9.148 1.00 91.25 138 GLU A C 1
ATOM 1054 O O . GLU A 1 138 ? 14.004 -7.837 -9.802 1.00 91.25 138 GLU A O 1
ATOM 1059 N N . LEU A 1 139 ? 11.797 -7.831 -9.393 1.00 87.56 139 LEU A N 1
ATOM 1060 C CA . LEU A 1 139 ? 11.470 -6.814 -10.395 1.00 87.56 139 LEU A CA 1
ATOM 1061 C C . LEU A 1 139 ? 11.920 -5.412 -9.956 1.00 87.56 139 LEU A C 1
ATOM 1063 O O . LEU A 1 139 ? 12.462 -4.656 -10.768 1.00 87.56 139 LEU A O 1
ATOM 1067 N N . THR A 1 140 ? 11.690 -5.067 -8.688 1.00 83.19 140 THR A N 1
ATOM 1068 C CA . THR A 1 140 ? 11.857 -3.703 -8.162 1.00 83.19 140 THR A CA 1
ATOM 1069 C C . THR A 1 140 ? 13.302 -3.247 -8.101 1.00 83.19 140 THR A C 1
ATOM 1071 O O . THR A 1 140 ? 13.581 -2.115 -8.508 1.00 83.19 140 THR A O 1
ATOM 1074 N N . GLU A 1 141 ? 14.232 -4.117 -7.696 1.00 62.84 141 GLU A N 1
ATOM 1075 C CA . GLU A 1 141 ? 15.670 -3.799 -7.685 1.00 62.84 141 GLU A CA 1
ATOM 1076 C C . GLU A 1 141 ? 16.204 -3.436 -9.084 1.00 62.84 141 GLU A C 1
ATOM 1078 O O . GLU A 1 141 ? 17.172 -2.685 -9.209 1.00 62.84 141 GLU A O 1
ATOM 1083 N N . ALA A 1 142 ? 15.556 -3.912 -10.154 1.00 56.62 142 ALA A N 1
ATOM 1084 C CA . ALA A 1 142 ? 15.903 -3.553 -11.527 1.00 56.62 142 ALA A CA 1
ATOM 1085 C C . ALA A 1 142 ? 15.235 -2.251 -12.016 1.00 56.62 142 ALA A C 1
ATOM 1087 O O . ALA A 1 142 ? 15.714 -1.651 -12.982 1.00 56.62 142 ALA A O 1
ATOM 1088 N N . SER A 1 143 ? 14.128 -1.825 -11.394 1.00 57.03 143 SER A N 1
ATOM 1089 C CA . SER A 1 143 ? 13.301 -0.698 -11.854 1.00 57.03 143 SER A CA 1
ATOM 1090 C C . SER A 1 143 ? 13.443 0.592 -11.045 1.00 57.03 143 SER A C 1
ATOM 1092 O O . SER A 1 143 ? 13.183 1.667 -11.588 1.00 57.03 143 SER A O 1
ATOM 1094 N N . LEU A 1 144 ? 13.852 0.513 -9.776 1.00 66.50 144 LEU A N 1
ATOM 1095 C CA . LEU A 1 144 ? 14.102 1.690 -8.950 1.00 66.50 144 LEU A CA 1
ATOM 1096 C C . LEU A 1 144 ? 15.496 2.233 -9.293 1.00 66.50 144 LEU A C 1
ATOM 1098 O O . LEU A 1 144 ? 16.509 1.553 -9.140 1.00 66.50 144 LEU A O 1
ATOM 1102 N N . GLY A 1 145 ? 15.552 3.454 -9.829 1.00 58.84 145 GLY A N 1
ATOM 1103 C CA . GLY A 1 145 ? 16.820 4.149 -10.053 1.00 58.84 145 GLY A CA 1
ATOM 1104 C C . GLY A 1 145 ? 17.594 4.368 -8.741 1.00 58.84 145 GLY A C 1
ATOM 1105 O O . GLY A 1 145 ? 17.094 4.061 -7.660 1.00 58.84 145 GLY A O 1
ATOM 1106 N N . PRO A 1 146 ? 18.819 4.916 -8.795 1.00 57.72 146 PRO A N 1
ATOM 1107 C CA . PRO A 1 146 ? 19.559 5.230 -7.577 1.00 57.72 146 PRO A CA 1
ATOM 1108 C C . PRO A 1 146 ? 18.763 6.216 -6.703 1.00 57.72 146 PRO A C 1
ATOM 1110 O O . PRO A 1 146 ? 18.512 7.342 -7.128 1.00 57.72 146 PRO A O 1
ATOM 1113 N N . SER A 1 147 ? 18.399 5.783 -5.494 1.00 67.06 147 SER A N 1
ATOM 1114 C CA . SER A 1 147 ? 17.720 6.576 -4.460 1.00 67.06 147 SER A CA 1
ATOM 1115 C C . SER A 1 147 ? 18.603 6.681 -3.214 1.00 67.06 147 SER A C 1
ATOM 1117 O O . SER A 1 147 ? 19.351 5.749 -2.904 1.00 67.06 147 SER A O 1
ATOM 1119 N N . GLU A 1 148 ? 18.534 7.812 -2.503 1.00 60.84 148 GLU A N 1
ATOM 1120 C CA . GLU A 1 148 ? 19.173 7.958 -1.187 1.00 60.84 148 GLU A CA 1
ATOM 1121 C C . GLU A 1 148 ? 18.477 7.094 -0.126 1.00 60.84 148 GLU A C 1
ATOM 1123 O O . GLU A 1 148 ? 19.147 6.586 0.773 1.00 60.84 148 GLU A O 1
ATOM 1128 N N . GLN A 1 149 ? 17.169 6.856 -0.273 1.00 75.88 149 GLN A N 1
ATOM 1129 C CA . GLN A 1 149 ? 16.406 5.896 0.519 1.00 75.88 149 GLN A CA 1
ATOM 1130 C C . GLN A 1 149 ? 16.213 4.601 -0.277 1.00 75.88 149 GLN A C 1
ATOM 1132 O O . GLN A 1 149 ? 15.132 4.298 -0.782 1.00 75.88 149 GLN A O 1
ATOM 1137 N N . ALA A 1 150 ? 17.291 3.821 -0.402 1.00 83.25 150 ALA A N 1
ATOM 1138 C CA . ALA A 1 150 ? 17.244 2.527 -1.076 1.00 83.25 150 ALA A CA 1
ATOM 1139 C C . ALA A 1 150 ? 16.292 1.567 -0.351 1.00 83.25 150 ALA A C 1
ATOM 1141 O O . ALA A 1 150 ? 16.437 1.341 0.850 1.00 83.25 150 ALA A O 1
ATOM 1142 N N . LEU A 1 151 ? 15.344 0.997 -1.088 1.00 91.12 151 LEU A N 1
ATOM 1143 C CA . LEU A 1 151 ? 14.467 -0.045 -0.576 1.00 91.12 151 LEU A CA 1
ATOM 1144 C C . LEU A 1 151 ? 15.295 -1.270 -0.157 1.00 91.12 151 LEU A C 1
ATOM 1146 O O . LEU A 1 151 ? 16.160 -1.723 -0.908 1.00 91.12 151 LEU A O 1
ATOM 1150 N N . VAL A 1 152 ? 15.028 -1.806 1.033 1.00 92.00 152 VAL A N 1
ATOM 1151 C CA . VAL A 1 152 ? 15.687 -3.003 1.562 1.00 92.00 152 VAL A CA 1
ATOM 1152 C C . VAL A 1 152 ? 14.720 -4.176 1.491 1.00 92.00 152 VAL A C 1
ATOM 1154 O O . VAL A 1 152 ? 13.601 -4.087 1.998 1.00 92.00 152 VAL A O 1
ATOM 1157 N N . TRP A 1 153 ? 15.174 -5.284 0.898 1.00 94.25 153 TRP A N 1
ATOM 1158 C CA . TRP A 1 153 ? 14.426 -6.540 0.865 1.00 94.25 153 TRP A CA 1
ATOM 1159 C C . TRP A 1 153 ? 14.017 -6.968 2.277 1.00 94.25 153 TRP A C 1
ATOM 1161 O O . TRP A 1 153 ? 14.876 -7.161 3.141 1.00 94.25 153 TRP A O 1
ATOM 1171 N N . ASP A 1 154 ? 12.714 -7.140 2.492 1.00 95.94 154 ASP A N 1
ATOM 1172 C CA . ASP A 1 154 ? 12.135 -7.445 3.801 1.00 95.94 154 ASP A CA 1
ATOM 1173 C C . ASP A 1 154 ? 11.227 -8.682 3.727 1.00 95.94 154 ASP A C 1
ATOM 1175 O O . ASP A 1 154 ? 11.725 -9.811 3.639 1.00 95.94 154 ASP A O 1
ATOM 1179 N N . MET A 1 155 ? 9.905 -8.503 3.722 1.00 98.00 155 MET A N 1
ATOM 1180 C CA . MET A 1 155 ? 8.957 -9.607 3.825 1.00 98.00 155 MET A CA 1
ATOM 1181 C C . MET A 1 155 ? 8.479 -10.083 2.455 1.00 98.00 155 MET A C 1
ATOM 1183 O O . MET A 1 155 ? 8.088 -9.292 1.594 1.00 98.00 155 MET A O 1
ATOM 1187 N N . VAL A 1 156 ? 8.458 -11.406 2.283 1.00 98.25 156 VAL A N 1
ATOM 1188 C CA . VAL A 1 156 ? 7.933 -12.069 1.086 1.00 98.25 156 VAL A CA 1
ATOM 1189 C C . VAL A 1 156 ? 6.514 -12.559 1.351 1.00 98.25 156 VAL A C 1
ATOM 1191 O O . VAL A 1 156 ? 6.311 -13.402 2.223 1.00 98.25 156 VAL A O 1
ATOM 1194 N N . ALA A 1 157 ? 5.550 -12.059 0.580 1.00 98.06 157 ALA A N 1
ATOM 1195 C CA . ALA A 1 157 ? 4.182 -12.570 0.563 1.00 98.06 157 ALA A CA 1
ATOM 1196 C C . ALA A 1 157 ? 4.038 -13.763 -0.394 1.00 98.06 157 ALA A C 1
ATOM 1198 O O . ALA A 1 157 ? 4.516 -13.721 -1.533 1.00 98.06 157 ALA A O 1
ATOM 1199 N N . THR A 1 158 ? 3.323 -14.794 0.053 1.00 97.69 158 THR A N 1
ATOM 1200 C CA . THR A 1 158 ? 2.943 -15.977 -0.730 1.00 97.69 158 THR A CA 1
ATOM 1201 C C . THR A 1 158 ? 1.423 -16.047 -0.886 1.00 97.69 158 THR A C 1
ATOM 1203 O O . THR A 1 158 ? 0.665 -15.443 -0.129 1.00 97.69 158 THR A O 1
ATOM 1206 N N . ASP A 1 159 ? 0.953 -16.782 -1.893 1.00 97.50 159 ASP A N 1
ATOM 1207 C CA . ASP A 1 159 ? -0.480 -16.986 -2.113 1.00 97.50 159 ASP A CA 1
ATOM 1208 C C . ASP A 1 159 ? -1.148 -17.665 -0.909 1.00 97.50 159 ASP A C 1
ATOM 1210 O O . ASP A 1 159 ? -0.682 -18.703 -0.432 1.00 97.50 159 ASP A O 1
ATOM 1214 N N . GLY A 1 160 ? -2.252 -17.083 -0.435 1.00 97.50 160 GLY A N 1
ATOM 1215 C CA . GLY A 1 160 ? -2.994 -17.564 0.728 1.00 97.50 160 GLY A CA 1
ATOM 1216 C C . GLY A 1 160 ? -2.430 -17.135 2.085 1.00 97.50 160 GLY A C 1
ATOM 1217 O O . GLY A 1 160 ? -3.027 -17.497 3.100 1.00 97.50 160 GLY A O 1
ATOM 1218 N N . ASP A 1 161 ? -1.330 -16.376 2.122 1.00 98.19 161 ASP A N 1
ATOM 1219 C CA . ASP A 1 161 ? -0.845 -15.747 3.352 1.00 98.19 161 ASP A CA 1
ATOM 1220 C C . ASP A 1 161 ? -1.832 -14.680 3.859 1.00 98.19 161 ASP A C 1
ATOM 1222 O O . ASP A 1 161 ? -2.726 -14.206 3.149 1.00 98.19 161 ASP A O 1
ATOM 1226 N N . GLU A 1 162 ? -1.658 -14.281 5.115 1.00 97.31 162 GLU A N 1
ATOM 1227 C CA . GLU A 1 162 ? -2.399 -13.178 5.715 1.00 97.31 162 GLU A CA 1
ATOM 1228 C C . GLU A 1 162 ? -1.520 -12.382 6.679 1.00 97.31 162 GLU A C 1
ATOM 1230 O O . GLU A 1 162 ? -0.590 -12.916 7.289 1.00 97.31 162 GLU A O 1
ATOM 1235 N N . ILE A 1 163 ? -1.855 -11.105 6.847 1.00 96.50 163 ILE A N 1
ATOM 1236 C CA . ILE A 1 163 ? -1.346 -10.263 7.928 1.00 96.50 163 ILE A CA 1
ATOM 1237 C C . ILE A 1 163 ? -2.515 -9.833 8.808 1.00 96.50 163 ILE A C 1
ATOM 1239 O O . ILE A 1 163 ? -3.601 -9.506 8.324 1.00 96.50 163 ILE A O 1
ATOM 1243 N N . VAL A 1 164 ? -2.277 -9.838 10.118 1.00 95.62 164 VAL A N 1
ATOM 1244 C CA . VAL A 1 164 ? -3.227 -9.383 11.132 1.00 95.62 164 VAL A CA 1
ATOM 1245 C C . VAL A 1 164 ? -2.573 -8.273 11.939 1.00 95.62 164 VAL A C 1
ATOM 1247 O O . VAL A 1 164 ? -1.544 -8.502 12.571 1.00 95.62 164 VAL A O 1
ATOM 1250 N N . VAL A 1 165 ? -3.196 -7.098 11.936 1.00 95.81 165 VAL A N 1
ATOM 1251 C CA . VAL A 1 165 ? -2.809 -5.941 12.755 1.00 95.81 165 VAL A CA 1
ATOM 1252 C C . VAL A 1 165 ? -4.070 -5.454 13.451 1.00 95.81 165 VAL A C 1
ATOM 1254 O O . VAL A 1 165 ? -5.114 -5.316 12.810 1.00 95.81 165 VAL A O 1
ATOM 1257 N N . GLY A 1 166 ? -4.010 -5.278 14.771 1.00 94.56 166 GLY A N 1
ATOM 1258 C CA . GLY A 1 166 ? -5.166 -4.902 15.580 1.00 94.56 166 GLY A CA 1
ATOM 1259 C C . GLY A 1 166 ? -6.417 -5.735 15.284 1.00 94.56 166 GLY A C 1
ATOM 1260 O O . GLY A 1 166 ? -6.462 -6.946 15.511 1.00 94.56 166 GLY A O 1
ATOM 1261 N N . ASN A 1 167 ? -7.459 -5.062 14.794 1.00 92.75 167 ASN A N 1
ATOM 1262 C CA . ASN A 1 167 ? -8.742 -5.670 14.438 1.00 92.75 167 ASN A CA 1
ATOM 1263 C C . ASN A 1 167 ? -8.938 -5.921 12.931 1.00 92.75 167 ASN A C 1
ATOM 1265 O O . ASN A 1 167 ? -10.057 -6.230 12.518 1.00 92.75 167 ASN A O 1
ATOM 1269 N N . THR A 1 168 ? -7.882 -5.801 12.125 1.00 94.62 168 THR A N 1
ATOM 1270 C CA . THR A 1 168 ? -7.927 -5.959 10.669 1.00 94.62 168 THR A CA 1
ATOM 1271 C C . THR A 1 168 ? -7.100 -7.166 10.235 1.00 94.62 168 THR A C 1
ATOM 1273 O O . THR A 1 168 ? -5.927 -7.297 10.577 1.00 94.62 168 THR A O 1
ATOM 1276 N N . THR A 1 169 ? -7.707 -8.028 9.420 1.00 95.31 169 THR A N 1
ATOM 1277 C CA . THR A 1 169 ? -7.012 -9.089 8.681 1.00 95.31 169 THR A CA 1
ATOM 1278 C C . THR A 1 169 ? -6.964 -8.716 7.205 1.00 95.31 169 THR A C 1
ATOM 1280 O O . THR A 1 169 ? -7.989 -8.328 6.635 1.00 95.31 169 THR A O 1
ATOM 1283 N N . VAL A 1 170 ? -5.786 -8.850 6.596 1.00 97.88 170 VAL A N 1
ATOM 1284 C CA . VAL A 1 170 ? -5.579 -8.714 5.153 1.00 97.88 170 VAL A CA 1
ATOM 1285 C C . VAL A 1 170 ? -5.122 -10.058 4.598 1.00 97.88 170 VAL A C 1
ATOM 1287 O O . VAL A 1 170 ? -4.081 -10.565 5.007 1.00 97.88 170 VAL A O 1
ATOM 1290 N N . HIS A 1 171 ? -5.894 -10.629 3.677 1.00 98.56 171 HIS A N 1
ATOM 1291 C CA . HIS A 1 171 ? -5.558 -11.869 2.978 1.00 98.56 171 HIS A CA 1
ATOM 1292 C C . HIS A 1 171 ? -4.890 -11.573 1.637 1.00 98.56 171 HIS A C 1
ATOM 1294 O O . HIS A 1 171 ? -5.289 -10.645 0.923 1.00 98.56 171 HIS A O 1
ATOM 1300 N N . PHE A 1 172 ? -3.904 -12.394 1.290 1.00 98.38 172 PHE A N 1
ATOM 1301 C CA . PHE A 1 172 ? -3.066 -12.235 0.112 1.00 98.38 172 PHE A CA 1
ATOM 1302 C C . PHE A 1 172 ? -3.414 -13.246 -0.973 1.00 98.38 172 PHE A C 1
ATOM 1304 O O . PHE A 1 172 ? -3.554 -14.443 -0.723 1.00 98.38 172 PHE A O 1
ATOM 1311 N N . TYR A 1 173 ? -3.505 -12.748 -2.203 1.00 97.44 173 TYR A N 1
ATOM 1312 C CA . TYR A 1 173 ? -3.741 -13.550 -3.394 1.00 97.44 173 TYR A CA 1
ATOM 1313 C C . TYR A 1 173 ? -2.710 -13.178 -4.452 1.00 97.44 173 TYR A C 1
ATOM 1315 O O . TYR A 1 173 ? -2.686 -12.041 -4.929 1.00 97.44 173 TYR A O 1
ATOM 1323 N N . VAL A 1 174 ? -1.870 -14.129 -4.848 1.00 94.94 174 VAL A N 1
ATOM 1324 C CA . VAL A 1 174 ? -0.896 -13.905 -5.920 1.00 94.94 174 VAL A CA 1
ATOM 1325 C C . VAL A 1 174 ? -1.629 -14.041 -7.249 1.00 94.94 174 VAL A C 1
ATOM 1327 O O . VAL A 1 174 ? -2.073 -15.119 -7.641 1.00 94.94 174 VAL A O 1
ATOM 1330 N N . THR A 1 175 ? -1.794 -12.920 -7.945 1.00 92.38 175 THR A N 1
ATOM 1331 C CA . THR A 1 175 ? -2.613 -12.807 -9.160 1.00 92.38 175 THR A CA 1
ATOM 1332 C C . THR A 1 175 ? -1.762 -12.319 -10.335 1.00 92.38 175 THR A C 1
ATOM 1334 O O . THR A 1 175 ? -1.987 -11.208 -10.824 1.00 92.38 175 THR A O 1
ATOM 1337 N N . PRO A 1 176 ? -0.763 -13.110 -10.770 1.00 88.81 176 PRO A N 1
ATOM 1338 C CA . PRO A 1 176 ? 0.285 -12.667 -11.683 1.00 88.81 176 PRO A CA 1
ATOM 1339 C C . PRO A 1 176 ? -0.300 -12.231 -13.024 1.00 88.81 176 PRO A C 1
ATOM 1341 O O . PRO A 1 176 ? -1.335 -12.735 -13.448 1.00 88.81 176 PRO A O 1
ATOM 1344 N N . GLY A 1 177 ? 0.370 -11.311 -13.713 1.00 84.81 177 GLY A N 1
ATOM 1345 C CA . GLY A 1 177 ? -0.134 -10.758 -14.960 1.00 84.81 177 GLY A CA 1
ATOM 1346 C C . GLY A 1 177 ? 0.507 -9.436 -15.346 1.00 84.81 177 GLY A C 1
ATOM 1347 O O . GLY A 1 177 ? 1.385 -9.394 -16.209 1.00 84.81 177 GLY A O 1
ATOM 1348 N N . HIS A 1 178 ? 0.047 -8.355 -14.711 1.00 88.25 178 HIS A N 1
ATOM 1349 C CA . HIS A 1 178 ? 0.591 -7.007 -14.897 1.00 88.25 178 HIS A CA 1
ATOM 1350 C C . HIS A 1 178 ? 2.106 -6.984 -14.621 1.00 88.25 178 HIS A C 1
ATOM 1352 O O . HIS A 1 178 ? 2.905 -6.607 -15.484 1.00 88.25 178 HIS A O 1
ATOM 1358 N N . THR A 1 179 ? 2.486 -7.533 -13.469 1.00 88.81 179 THR A N 1
ATOM 1359 C CA . THR A 1 179 ? 3.834 -7.983 -13.105 1.00 88.81 179 THR A CA 1
ATOM 1360 C C . THR A 1 179 ? 3.821 -9.500 -12.843 1.00 88.81 179 THR A C 1
ATOM 1362 O O . THR A 1 179 ? 2.743 -10.098 -12.743 1.00 88.81 179 THR A O 1
ATOM 1365 N N . PRO A 1 180 ? 4.981 -10.178 -12.772 1.00 89.62 180 PRO A N 1
ATOM 1366 C CA . PRO A 1 180 ? 5.034 -11.603 -12.447 1.00 89.62 180 PRO A CA 1
ATOM 1367 C C . PRO A 1 180 ? 4.541 -11.931 -11.031 1.00 89.62 180 PRO A C 1
ATOM 1369 O O . PRO A 1 180 ? 4.185 -13.079 -10.789 1.00 89.62 180 PRO A O 1
ATOM 1372 N N . GLY A 1 181 ? 4.520 -10.953 -10.122 1.00 92.56 181 GLY A N 1
ATOM 1373 C CA . GLY A 1 181 ? 4.226 -11.134 -8.706 1.00 92.56 181 GLY A CA 1
ATOM 1374 C C . GLY A 1 181 ? 3.118 -10.237 -8.148 1.00 92.56 181 GLY A C 1
ATOM 1375 O O . GLY A 1 181 ? 3.134 -9.969 -6.951 1.00 92.56 181 GLY A O 1
ATOM 1376 N N . VAL A 1 182 ? 2.164 -9.777 -8.968 1.00 94.50 182 VAL A N 1
ATOM 1377 C CA . VAL A 1 182 ? 1.024 -8.968 -8.489 1.00 94.50 182 VAL A CA 1
ATOM 1378 C C . VAL A 1 182 ? 0.375 -9.610 -7.257 1.00 94.50 182 VAL A C 1
ATOM 1380 O O . VAL A 1 182 ? -0.002 -10.785 -7.284 1.00 94.50 182 VAL A O 1
ATOM 1383 N N . LEU A 1 183 ? 0.173 -8.802 -6.222 1.00 97.12 183 LEU A N 1
ATOM 1384 C CA . LEU A 1 183 ? -0.471 -9.148 -4.966 1.00 97.12 183 LEU A CA 1
ATOM 1385 C C . LEU A 1 183 ? -1.840 -8.464 -4.879 1.00 97.12 183 LEU A C 1
ATOM 1387 O O . LEU A 1 183 ? -1.945 -7.254 -4.681 1.00 97.12 183 LEU A O 1
ATOM 1391 N N . SER A 1 184 ? -2.910 -9.238 -5.035 1.00 97.56 184 SER A N 1
ATOM 1392 C CA . SER A 1 184 ? -4.265 -8.775 -4.740 1.00 97.56 184 SER A CA 1
ATOM 1393 C C . SER A 1 184 ? -4.586 -8.978 -3.264 1.00 97.56 184 SER A C 1
ATOM 1395 O O . SER A 1 184 ? -4.178 -9.966 -2.652 1.00 97.56 184 SER A O 1
ATOM 1397 N N . LEU A 1 185 ? -5.341 -8.039 -2.703 1.00 98.25 185 LEU A N 1
ATOM 1398 C CA . LEU A 1 185 ? -5.606 -7.957 -1.274 1.00 98.25 185 LEU A CA 1
ATOM 1399 C C . LEU A 1 185 ? -7.098 -8.059 -1.009 1.00 98.25 185 LEU A C 1
ATOM 1401 O O . LEU A 1 185 ? -7.914 -7.448 -1.699 1.00 98.25 185 LEU A O 1
ATOM 1405 N N . GLU A 1 186 ? -7.451 -8.765 0.049 1.00 98.06 186 GLU A N 1
ATOM 1406 C CA . GLU A 1 186 ? -8.788 -8.726 0.615 1.00 98.06 186 GLU A CA 1
ATOM 1407 C C . GLU A 1 186 ? -8.709 -8.303 2.073 1.00 98.06 186 GLU A C 1
ATOM 1409 O O . GLU A 1 186 ? -7.937 -8.876 2.834 1.00 98.06 186 GLU A O 1
ATOM 1414 N N . LEU A 1 187 ? -9.528 -7.335 2.471 1.00 96.06 187 LEU A N 1
ATOM 1415 C CA . LEU A 1 187 ? -9.518 -6.792 3.824 1.00 96.06 187 LEU A CA 1
ATOM 1416 C C . LEU A 1 187 ? -10.928 -6.551 4.361 1.00 96.06 187 LEU A C 1
ATOM 1418 O O . LEU A 1 187 ? -11.865 -6.249 3.610 1.00 96.06 187 LEU A O 1
ATOM 1422 N N . ALA A 1 188 ? -11.065 -6.671 5.680 1.00 91.44 188 ALA A N 1
ATOM 1423 C CA . ALA A 1 188 ? -12.276 -6.284 6.392 1.00 91.44 188 ALA A CA 1
ATOM 1424 C C . ALA A 1 188 ? -12.403 -4.751 6.448 1.00 91.44 188 ALA A C 1
ATOM 1426 O O . ALA A 1 188 ? -11.459 -4.042 6.802 1.00 91.44 188 ALA A O 1
ATOM 1427 N N . VAL A 1 189 ? -13.584 -4.236 6.106 1.00 95.00 189 VAL A N 1
ATOM 1428 C CA . VAL A 1 189 ? -13.884 -2.796 6.108 1.00 95.00 189 VAL A CA 1
ATOM 1429 C C . VAL A 1 189 ? -15.204 -2.505 6.814 1.00 95.00 189 VAL A C 1
ATOM 1431 O O . VAL A 1 189 ? -16.100 -3.353 6.835 1.00 95.00 189 VAL A O 1
ATOM 1434 N N . ARG A 1 190 ? -15.329 -1.311 7.398 1.00 94.81 190 ARG A N 1
ATOM 1435 C CA . ARG A 1 190 ? -16.449 -0.921 8.267 1.00 94.81 190 ARG A CA 1
ATOM 1436 C C . ARG A 1 190 ? -17.248 0.253 7.699 1.00 94.81 190 ARG A C 1
ATOM 1438 O O . ARG A 1 190 ? -16.669 1.219 7.214 1.00 94.81 190 ARG A O 1
ATOM 1445 N N . ASP A 1 191 ? -18.572 0.158 7.777 1.00 94.62 191 ASP A N 1
ATOM 1446 C CA . ASP A 1 191 ? -19.517 1.248 7.490 1.00 94.62 191 ASP A CA 1
ATOM 1447 C C . ASP A 1 191 ? -20.582 1.274 8.600 1.00 94.62 191 ASP A C 1
ATOM 1449 O O . ASP A 1 191 ? -21.531 0.477 8.628 1.00 94.62 191 ASP A O 1
ATOM 1453 N N . GLY A 1 192 ? -20.359 2.128 9.598 1.00 94.06 192 GLY A N 1
ATOM 1454 C CA . GLY A 1 192 ? -21.119 2.169 10.837 1.00 94.06 192 GLY A CA 1
ATOM 1455 C C . GLY A 1 192 ? -21.016 0.857 11.619 1.00 94.06 192 GLY A C 1
ATOM 1456 O O . GLY A 1 192 ? -19.942 0.420 12.023 1.00 94.06 192 GLY A O 1
ATOM 1457 N N . GLU A 1 193 ? -22.161 0.221 11.869 1.00 91.38 193 GLU A N 1
ATOM 1458 C CA . GLU A 1 193 ? -22.220 -1.067 12.578 1.00 91.38 193 GLU A CA 1
ATOM 1459 C C . GLU A 1 193 ? -21.981 -2.279 11.654 1.00 91.38 193 GLU A C 1
ATOM 1461 O O . GLU A 1 193 ? -21.951 -3.417 12.129 1.00 91.38 193 GLU A O 1
ATOM 1466 N N . ALA A 1 194 ? -21.868 -2.070 10.337 1.00 92.38 194 ALA A N 1
ATOM 1467 C CA . ALA A 1 194 ? -21.726 -3.144 9.362 1.00 92.38 194 ALA A CA 1
ATOM 1468 C C . ALA A 1 194 ? -20.257 -3.415 9.011 1.00 92.38 194 ALA A C 1
ATOM 1470 O O . ALA A 1 194 ? -19.473 -2.497 8.785 1.00 92.38 194 ALA A O 1
ATOM 1471 N N . GLU A 1 195 ? -19.918 -4.700 8.892 1.00 92.50 195 GLU A N 1
ATOM 1472 C CA . GLU A 1 195 ? -18.637 -5.162 8.358 1.00 92.50 195 GLU A CA 1
ATOM 1473 C C . GLU A 1 195 ? -18.819 -5.734 6.944 1.00 92.50 195 GLU A C 1
ATOM 1475 O O . GLU A 1 195 ? -19.769 -6.478 6.651 1.00 92.50 195 GLU A O 1
ATOM 1480 N N . HIS A 1 196 ? -17.887 -5.388 6.063 1.00 93.12 196 HIS A N 1
ATOM 1481 C CA . HIS A 1 196 ? -17.813 -5.822 4.676 1.00 93.12 196 HIS A CA 1
ATOM 1482 C C . HIS A 1 196 ? -16.422 -6.370 4.350 1.00 93.12 196 HIS A C 1
ATOM 1484 O O . HIS A 1 196 ? -15.472 -6.210 5.109 1.00 93.12 196 HIS A O 1
ATOM 1490 N N . ARG A 1 197 ? -16.306 -7.007 3.181 1.00 94.50 197 ARG A N 1
ATOM 1491 C CA . ARG A 1 197 ? -15.021 -7.402 2.595 1.00 94.50 197 ARG A CA 1
ATOM 1492 C C . ARG A 1 197 ? -14.773 -6.525 1.377 1.00 94.50 197 ARG A C 1
ATOM 1494 O O . ARG A 1 197 ? -15.595 -6.528 0.454 1.00 94.50 197 ARG A O 1
ATOM 1501 N N . ALA A 1 198 ? -13.672 -5.788 1.389 1.00 94.31 198 ALA A N 1
ATOM 1502 C CA . ALA A 1 198 ? -13.156 -5.093 0.221 1.00 94.31 198 ALA A CA 1
ATOM 1503 C C . ALA A 1 198 ? -12.109 -5.971 -0.467 1.00 94.31 198 ALA A C 1
ATOM 1505 O O . ALA A 1 198 ? -11.422 -6.753 0.189 1.00 94.31 198 ALA A O 1
ATOM 1506 N N . PHE A 1 199 ? -12.008 -5.844 -1.787 1.00 96.00 199 PHE A N 1
ATOM 1507 C CA . PHE A 1 199 ? -11.000 -6.538 -2.579 1.00 96.00 199 PHE A CA 1
ATOM 1508 C C . PHE A 1 199 ? -10.284 -5.527 -3.472 1.00 96.00 199 PHE A C 1
ATOM 1510 O O . PHE A 1 199 ? -10.924 -4.881 -4.306 1.00 96.00 199 PHE A O 1
ATOM 1517 N N . THR A 1 200 ? -8.973 -5.408 -3.296 1.00 92.81 200 THR A N 1
ATOM 1518 C CA . THR A 1 200 ? -8.089 -4.576 -4.110 1.00 92.81 200 THR A CA 1
ATOM 1519 C C . THR A 1 200 ? -7.359 -5.480 -5.088 1.00 92.81 200 THR A C 1
ATOM 1521 O O . THR A 1 200 ? -6.570 -6.337 -4.693 1.00 92.81 200 THR A O 1
ATOM 1524 N N . PHE A 1 201 ? -7.623 -5.297 -6.380 1.00 91.56 201 PHE A N 1
ATOM 1525 C CA . PHE A 1 201 ? -6.859 -5.979 -7.419 1.00 91.56 201 PHE A CA 1
ATOM 1526 C C . PHE A 1 201 ? -5.494 -5.314 -7.544 1.00 91.56 201 PHE A C 1
ATOM 1528 O O . PHE A 1 201 ? -5.433 -4.124 -7.849 1.00 91.56 201 PHE A O 1
ATOM 1535 N N . GLY A 1 202 ? -4.422 -6.079 -7.341 1.00 84.25 202 GLY A N 1
ATOM 1536 C CA . GLY A 1 202 ? -3.087 -5.501 -7.216 1.00 84.25 202 GLY A CA 1
ATOM 1537 C C . GLY A 1 202 ? -2.541 -4.862 -8.495 1.00 84.25 202 GLY A C 1
ATOM 1538 O O . GLY A 1 202 ? -1.618 -4.072 -8.451 1.00 84.25 202 GLY A O 1
ATOM 1539 N N . GLY A 1 203 ? -3.123 -5.173 -9.649 1.00 80.00 203 GLY A N 1
ATOM 1540 C CA . GLY A 1 203 ? -2.761 -4.587 -10.933 1.00 80.00 203 GLY A CA 1
ATOM 1541 C C . GLY A 1 203 ? -3.579 -5.240 -12.034 1.00 80.00 203 GLY A C 1
ATOM 1542 O O . GLY A 1 203 ? -3.504 -6.452 -12.236 1.00 80.00 203 GLY A O 1
ATOM 1543 N N . VAL A 1 204 ? -4.395 -4.454 -12.737 1.00 68.25 204 VAL A N 1
ATOM 1544 C CA . VAL A 1 204 ? -5.252 -4.950 -13.822 1.00 68.25 204 VAL A CA 1
ATOM 1545 C C . VAL A 1 204 ? -4.787 -4.398 -15.164 1.00 68.25 204 VAL A C 1
ATOM 1547 O O . VAL A 1 204 ? -4.586 -3.199 -15.328 1.00 68.25 204 VAL A O 1
ATOM 1550 N N . GLY A 1 205 ? -4.652 -5.282 -16.152 1.00 63.00 205 GLY A N 1
ATOM 1551 C CA . GLY A 1 205 ? -4.351 -4.907 -17.534 1.00 63.00 205 GLY A CA 1
ATOM 1552 C C . GLY A 1 205 ? -2.938 -5.264 -17.998 1.00 63.00 205 GLY A C 1
ATOM 1553 O O . GLY A 1 205 ? -1.978 -5.306 -17.229 1.00 63.00 205 GLY A O 1
ATOM 1554 N N . LEU A 1 206 ? -2.833 -5.538 -19.299 1.00 59.84 206 LEU A N 1
ATOM 1555 C CA . LEU A 1 206 ? -1.588 -5.886 -19.976 1.00 59.84 206 LEU A CA 1
ATOM 1556 C C . LEU A 1 206 ? -0.912 -4.602 -20.473 1.00 59.84 206 LEU A C 1
ATOM 1558 O O . LEU A 1 206 ? -1.331 -4.038 -21.479 1.00 59.84 206 LEU A O 1
ATOM 1562 N N . ASN A 1 207 ? 0.152 -4.162 -19.804 1.00 57.88 207 ASN A N 1
ATOM 1563 C CA . ASN A 1 207 ? 1.056 -3.124 -20.323 1.00 57.88 207 ASN A CA 1
ATOM 1564 C C . ASN A 1 207 ? 2.218 -3.765 -21.101 1.00 57.88 207 ASN A C 1
ATOM 1566 O O . ASN A 1 207 ? 3.384 -3.521 -20.799 1.00 57.88 207 ASN A O 1
ATOM 1570 N N . LEU A 1 208 ? 1.911 -4.706 -22.000 1.00 64.19 208 LEU A N 1
ATOM 1571 C CA . LEU A 1 208 ? 2.889 -5.669 -22.513 1.00 64.19 208 LEU A CA 1
ATOM 1572 C C . LEU A 1 208 ? 2.661 -5.956 -23.992 1.00 64.19 208 LEU A C 1
ATOM 1574 O O . LEU A 1 208 ? 1.521 -6.032 -24.448 1.00 64.19 208 LEU A O 1
ATOM 1578 N N . GLU A 1 209 ? 3.756 -6.163 -24.716 1.00 58.47 209 GLU A N 1
ATOM 1579 C CA . GLU A 1 209 ? 3.743 -6.639 -26.097 1.00 58.47 209 GLU A CA 1
ATOM 1580 C C . GLU A 1 209 ? 3.947 -8.161 -26.118 1.00 58.47 209 GLU A C 1
ATOM 1582 O O . GLU A 1 209 ? 4.810 -8.680 -25.411 1.00 58.47 209 GLU A O 1
ATOM 1587 N N . GLY A 1 210 ? 3.170 -8.875 -26.938 1.00 66.69 210 GLY A N 1
ATOM 1588 C CA . GLY A 1 210 ? 3.322 -10.323 -27.135 1.00 66.69 210 GLY A CA 1
ATOM 1589 C C . GLY A 1 210 ? 2.460 -11.210 -26.225 1.00 66.69 210 GLY A C 1
ATOM 1590 O O . GLY A 1 210 ? 1.690 -10.740 -25.388 1.00 66.69 210 GLY A O 1
ATOM 1591 N N . VAL A 1 211 ? 2.548 -12.525 -26.444 1.00 71.31 211 VAL A N 1
ATOM 1592 C CA . VAL A 1 211 ? 1.770 -13.552 -25.716 1.00 71.31 211 VAL A CA 1
ATOM 1593 C C . VAL A 1 211 ? 2.546 -14.145 -24.543 1.00 71.31 211 VAL A C 1
ATOM 1595 O O . VAL A 1 211 ? 1.956 -14.756 -23.658 1.00 71.31 211 VAL A O 1
ATOM 1598 N N . GLU A 1 212 ? 3.856 -13.939 -24.500 1.00 72.12 212 GLU A N 1
ATOM 1599 C CA . GLU A 1 212 ? 4.793 -14.604 -23.601 1.00 72.12 212 GLU A CA 1
ATOM 1600 C C . GLU A 1 212 ? 4.447 -14.340 -22.134 1.00 72.12 212 GLU A C 1
ATOM 16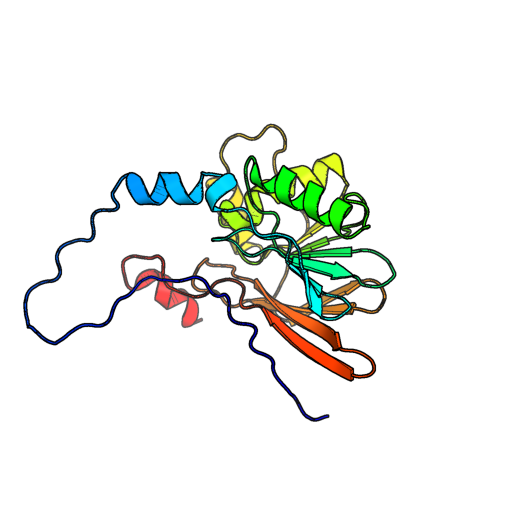02 O O . GLU A 1 212 ? 4.425 -15.260 -21.323 1.00 72.12 212 GLU A O 1
ATOM 1607 N N . ARG A 1 213 ? 4.074 -13.104 -21.777 1.00 66.88 213 ARG A N 1
ATOM 1608 C CA . ARG A 1 213 ?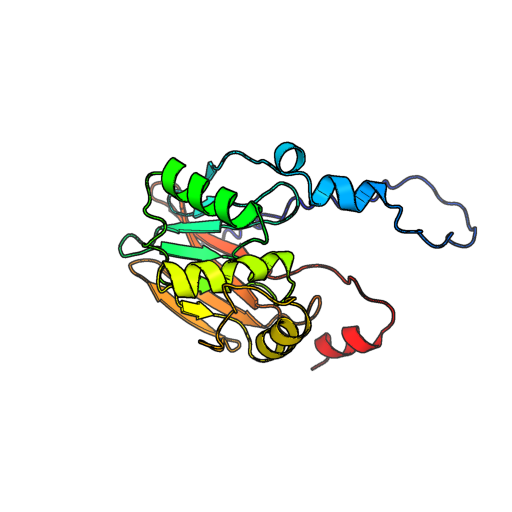 3.653 -12.821 -20.400 1.00 66.88 213 ARG A CA 1
ATOM 1609 C C . ARG A 1 213 ? 2.241 -13.314 -20.101 1.00 66.88 213 ARG A C 1
ATOM 1611 O O . ARG A 1 213 ? 1.931 -13.516 -18.941 1.00 66.88 213 ARG A O 1
ATOM 1618 N N . THR A 1 214 ? 1.398 -13.591 -21.098 1.00 68.31 214 THR A N 1
ATOM 1619 C CA . THR A 1 214 ? 0.113 -14.260 -20.826 1.00 68.31 214 THR A CA 1
ATOM 1620 C C . THR A 1 214 ? 0.291 -15.724 -20.420 1.00 68.31 214 THR A C 1
ATOM 1622 O O . THR A 1 214 ? -0.583 -16.294 -19.772 1.00 68.31 214 THR A O 1
ATOM 1625 N N . GLU A 1 215 ? 1.451 -16.322 -20.709 1.00 73.94 215 GLU A N 1
ATOM 1626 C CA . GLU A 1 215 ? 1.776 -17.673 -20.254 1.00 73.94 215 GLU A CA 1
ATOM 1627 C C . GLU A 1 215 ? 1.928 -17.765 -18.728 1.00 73.94 215 GLU A C 1
ATOM 1629 O O . GLU A 1 215 ? 1.801 -18.862 -18.184 1.00 73.94 215 GLU A O 1
ATOM 1634 N N . VAL A 1 216 ? 2.138 -16.641 -18.021 1.00 68.31 216 VAL A N 1
ATOM 1635 C CA . VAL A 1 216 ? 2.181 -16.629 -16.545 1.00 68.31 216 VAL A CA 1
ATOM 1636 C C . VAL A 1 216 ? 0.819 -16.946 -15.924 1.00 68.31 216 VAL A C 1
ATOM 1638 O O . VAL A 1 216 ? 0.781 -17.505 -14.839 1.00 68.31 216 VAL A O 1
ATOM 1641 N N . TYR A 1 217 ? -0.290 -16.674 -16.625 1.00 65.06 217 TYR A N 1
ATOM 1642 C CA . TYR A 1 217 ? -1.640 -17.023 -16.160 1.00 65.06 217 TYR A CA 1
ATOM 1643 C C . TYR A 1 217 ? -1.979 -18.511 -16.341 1.00 65.06 217 TYR A C 1
ATOM 1645 O O . TYR A 1 217 ? -3.029 -18.963 -15.890 1.00 65.06 217 TYR A O 1
ATOM 1653 N N . LEU A 1 218 ? -1.159 -19.267 -17.077 1.00 66.44 218 LEU A N 1
ATOM 1654 C CA . LEU A 1 218 ? -1.439 -20.666 -17.420 1.00 66.44 218 LEU A CA 1
ATOM 1655 C C . LEU A 1 218 ? -0.848 -21.667 -16.418 1.00 66.44 218 LEU A C 1
ATOM 1657 O O . LEU A 1 218 ? -0.935 -22.873 -16.665 1.00 66.44 218 LEU A O 1
ATOM 1661 N N . ARG A 1 219 ? -0.203 -21.195 -15.350 1.00 57.69 219 ARG A N 1
ATOM 1662 C CA . ARG A 1 219 ? 0.550 -22.023 -14.403 1.00 57.69 219 ARG A CA 1
ATOM 1663 C C . ARG A 1 219 ? -0.046 -21.973 -13.011 1.00 57.69 219 ARG A C 1
ATOM 1665 O O . ARG A 1 219 ? -0.476 -20.875 -12.608 1.00 57.69 219 ARG A O 1
#

Mean predicted aligned error: 9.81 Å

Secondary structure (DSSP, 8-state):
----EE-------------------PPP----HHHHHHHT-HHHH----EEEETTEEE---SSS--EEEE-SSSEEEE----TTHHHHHHHHHHHTT--TT-EEEEE-SSSSHHHHTTHHHHHHHH-PEEEEEHHHHHHHHHHS---SS-----EEE-TT-EEEETTEEEEEEE--SSSTT-EEEEEEEEETTEEEEEEE-S--S---SSSGGGGGGG-